Protein AF-A0A2V3HJI1-F1 (afdb_monomer_lite)

Structure (mmCIF, N/CA/C/O backbone):
data_AF-A0A2V3HJI1-F1
#
_entry.id   AF-A0A2V3HJI1-F1
#
loop_
_atom_site.group_PDB
_atom_site.id
_atom_site.type_symbol
_atom_site.label_atom_id
_atom_site.label_alt_id
_atom_site.label_comp_id
_atom_site.label_asym_id
_atom_site.label_entity_id
_atom_site.label_seq_id
_atom_site.pdbx_PDB_ins_code
_atom_site.Cartn_x
_atom_site.Cartn_y
_atom_site.Cartn_z
_atom_site.occupancy
_atom_site.B_iso_or_equiv
_atom_site.auth_seq_id
_atom_site.auth_comp_id
_atom_site.auth_asym_id
_atom_site.auth_atom_id
_atom_site.pdbx_PDB_model_num
ATOM 1 N N . MET A 1 1 ? 1.825 -8.923 -2.413 1.00 74.31 1 MET A N 1
ATOM 2 C CA . MET A 1 1 ? 1.778 -9.182 -0.962 1.00 74.31 1 MET A CA 1
ATOM 3 C C . MET A 1 1 ? 0.368 -9.482 -0.472 1.00 74.31 1 MET A C 1
ATOM 5 O O . MET A 1 1 ? 0.219 -10.373 0.346 1.00 74.31 1 MET A O 1
ATOM 9 N N . ASP A 1 2 ? -0.678 -8.880 -1.041 1.00 75.00 2 ASP A N 1
ATOM 10 C CA . ASP A 1 2 ? -2.076 -9.144 -0.652 1.00 75.00 2 ASP A CA 1
ATOM 11 C C . ASP A 1 2 ? -2.490 -10.619 -0.588 1.00 75.00 2 ASP A C 1
ATOM 13 O O . ASP A 1 2 ? -3.212 -11.004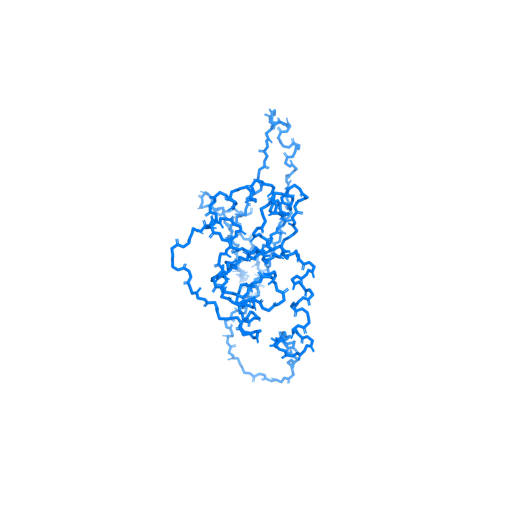 0.326 1.00 75.00 2 ASP A O 1
ATOM 17 N N . GLY A 1 3 ? -2.056 -11.439 -1.556 1.00 75.12 3 GLY A N 1
ATOM 18 C CA . GLY A 1 3 ? -2.317 -12.884 -1.559 1.00 75.12 3 GLY A CA 1
ATOM 19 C C . GLY A 1 3 ? -1.722 -13.554 -0.323 1.00 75.12 3 GLY A C 1
ATOM 20 O O . GLY A 1 3 ? -2.448 -14.155 0.452 1.00 75.12 3 GLY A O 1
ATOM 21 N N . THR A 1 4 ? -0.439 -13.308 -0.058 1.00 75.81 4 THR A N 1
ATOM 22 C CA . THR A 1 4 ? 0.274 -13.793 1.131 1.00 75.81 4 THR A CA 1
ATOM 23 C C . THR A 1 4 ? -0.391 -13.351 2.433 1.00 75.81 4 THR A C 1
ATOM 25 O O . THR A 1 4 ? -0.565 -14.161 3.338 1.00 75.81 4 THR A O 1
ATOM 28 N N . VAL A 1 5 ? -0.803 -12.083 2.535 1.00 78.88 5 VAL A N 1
ATOM 29 C CA . VAL A 1 5 ? -1.504 -11.574 3.724 1.00 78.88 5 VAL A CA 1
ATOM 30 C C . VAL A 1 5 ? -2.850 -12.284 3.895 1.00 78.88 5 VAL A C 1
ATOM 32 O O . VAL A 1 5 ? -3.179 -12.710 4.998 1.00 78.88 5 VAL A O 1
ATOM 35 N N . ARG A 1 6 ? -3.614 -12.482 2.814 1.00 80.25 6 ARG A N 1
ATOM 36 C CA . ARG A 1 6 ? -4.873 -13.245 2.847 1.00 80.25 6 ARG A CA 1
ATOM 37 C C . ARG A 1 6 ? -4.665 -14.706 3.243 1.00 80.25 6 ARG A C 1
ATOM 39 O O . ARG A 1 6 ? -5.438 -15.212 4.053 1.00 80.25 6 ARG A O 1
ATOM 46 N N . ASP A 1 7 ? -3.628 -15.350 2.724 1.00 77.75 7 ASP A N 1
ATOM 47 C CA . ASP A 1 7 ? -3.296 -16.741 3.033 1.00 77.75 7 ASP A CA 1
ATOM 48 C C . ASP A 1 7 ? -2.899 -16.895 4.507 1.00 77.75 7 ASP A C 1
ATOM 50 O O . ASP A 1 7 ? -3.383 -17.795 5.191 1.00 77.75 7 ASP A O 1
ATOM 54 N N . LEU A 1 8 ? -2.110 -15.962 5.048 1.00 78.19 8 LEU A N 1
ATOM 55 C CA . LEU A 1 8 ? -1.755 -15.938 6.469 1.00 78.19 8 LEU A CA 1
ATOM 56 C C . LEU A 1 8 ? -2.968 -15.713 7.379 1.00 78.19 8 LEU A C 1
ATOM 58 O O . LEU A 1 8 ? -3.098 -16.370 8.416 1.00 78.19 8 LEU A O 1
ATOM 62 N N . LEU A 1 9 ? -3.883 -14.818 6.993 1.00 79.38 9 LEU A N 1
ATOM 63 C CA . LEU A 1 9 ? -5.149 -14.643 7.708 1.00 79.38 9 LEU A CA 1
ATOM 64 C C . LEU A 1 9 ? -5.939 -15.965 7.695 1.00 79.38 9 LEU A C 1
ATOM 66 O O . LEU A 1 9 ? -6.377 -16.436 8.749 1.00 79.38 9 LEU A O 1
ATOM 70 N N . TYR A 1 10 ? -6.047 -16.614 6.533 1.00 77.88 10 TYR A N 1
ATOM 71 C CA . TYR A 1 10 ? -6.734 -17.897 6.388 1.00 77.88 10 TYR A CA 1
ATOM 72 C C . TYR A 1 10 ? -6.134 -19.000 7.273 1.00 77.88 10 TYR A C 1
ATOM 74 O O . TYR A 1 10 ? -6.883 -19.706 7.954 1.00 77.88 10 TYR A O 1
ATOM 82 N N . LEU A 1 11 ? -4.803 -19.111 7.334 1.00 72.50 11 LEU A N 1
ATOM 83 C CA . LEU A 1 11 ? -4.092 -20.089 8.167 1.00 72.50 11 LEU A CA 1
ATOM 84 C C . LEU A 1 11 ? -4.383 -19.917 9.663 1.00 72.50 11 LEU A C 1
ATOM 86 O O . LEU A 1 11 ? -4.515 -20.901 10.389 1.00 72.50 11 LEU A O 1
ATOM 90 N N . ARG A 1 12 ? -4.593 -18.680 10.126 1.00 70.44 12 ARG A N 1
ATOM 91 C CA . ARG A 1 12 ? -5.035 -18.388 11.502 1.00 70.44 12 ARG A CA 1
ATOM 92 C C . ARG A 1 12 ? -6.528 -18.633 11.755 1.00 70.44 12 ARG A C 1
ATOM 94 O O . ARG A 1 12 ? -7.022 -18.360 12.850 1.00 70.44 12 ARG A O 1
ATOM 101 N N . GLY A 1 13 ? -7.255 -19.155 10.769 1.00 64.62 13 GLY A N 1
ATOM 102 C CA . GLY A 1 13 ? -8.684 -19.442 10.859 1.00 64.62 13 GLY A CA 1
ATOM 103 C C . GLY A 1 13 ? -9.583 -18.235 10.583 1.00 64.62 13 GLY A C 1
ATOM 104 O O . GLY A 1 13 ? -10.788 -18.318 10.833 1.00 64.62 13 GLY A O 1
ATOM 105 N N . LEU A 1 14 ? -9.038 -17.130 10.059 1.00 73.12 14 LEU A N 1
ATOM 106 C CA . LEU A 1 14 ? -9.835 -15.985 9.622 1.00 73.12 14 LEU A CA 1
ATOM 107 C C . LEU A 1 14 ? -10.433 -16.265 8.249 1.00 73.12 14 LEU A C 1
ATOM 109 O O . LEU A 1 14 ? -9.747 -16.270 7.229 1.00 73.12 14 LEU A O 1
ATOM 113 N N . ARG A 1 15 ? -11.749 -16.467 8.215 1.00 74.50 15 ARG A N 1
ATOM 114 C CA . ARG A 1 15 ? -12.499 -16.522 6.960 1.00 74.50 15 ARG A CA 1
ATOM 115 C C . ARG A 1 15 ? -12.961 -15.121 6.605 1.00 74.50 15 ARG A C 1
ATOM 117 O O . ARG A 1 15 ? -13.889 -14.603 7.219 1.00 74.50 15 ARG A O 1
ATOM 124 N N . LEU A 1 16 ? -12.297 -14.528 5.619 1.00 79.19 16 LEU A N 1
ATOM 125 C CA . LEU A 1 16 ? -12.706 -13.250 5.056 1.00 79.19 16 LEU A CA 1
ATOM 126 C C . LEU A 1 16 ? -13.972 -13.460 4.231 1.00 79.19 16 LEU A C 1
ATOM 128 O O . LEU A 1 16 ? -13.979 -14.216 3.259 1.00 79.19 16 LEU A O 1
ATOM 132 N N . SER A 1 17 ? -15.043 -12.785 4.625 1.00 76.00 17 SER A N 1
ATOM 133 C CA . SER A 1 17 ? -16.204 -12.613 3.763 1.00 76.00 17 SER A CA 1
ATOM 134 C C . SER A 1 17 ? -15.896 -11.509 2.744 1.00 76.00 17 SER A C 1
ATOM 136 O O . SER A 1 17 ? -15.335 -10.472 3.126 1.00 76.00 17 SER A O 1
ATOM 138 N N . PRO A 1 18 ? -16.194 -11.723 1.448 1.00 67.25 18 PRO A N 1
ATOM 139 C CA . PRO A 1 18 ? -16.051 -10.675 0.454 1.00 67.25 18 PRO A CA 1
ATOM 140 C C . PRO A 1 18 ? -16.999 -9.533 0.818 1.00 67.25 18 PRO A C 1
ATOM 142 O O . PRO A 1 18 ? -18.189 -9.740 1.048 1.00 67.25 18 PRO A O 1
ATOM 145 N N . SER A 1 19 ? -16.460 -8.326 0.897 1.00 61.69 19 SER A N 1
ATOM 146 C CA . SER A 1 19 ? -17.236 -7.119 1.125 1.00 61.69 19 SER A CA 1
ATOM 147 C C . SER A 1 19 ? -17.679 -6.548 -0.219 1.00 61.69 19 SER A C 1
ATOM 149 O O . SER A 1 19 ? -17.025 -5.686 -0.805 1.00 61.69 19 SER A O 1
ATOM 151 N N . GLU A 1 20 ? -18.787 -7.063 -0.748 1.00 56.75 20 GLU A N 1
ATOM 152 C CA . GLU A 1 20 ? -19.423 -6.457 -1.917 1.00 56.75 20 GLU A CA 1
ATOM 153 C C . GLU A 1 20 ? -19.833 -5.010 -1.589 1.00 56.75 20 GLU A C 1
ATOM 155 O O . GLU A 1 20 ? -20.578 -4.764 -0.642 1.00 56.75 20 GLU A O 1
ATOM 160 N N . GLY A 1 21 ? -19.331 -4.046 -2.369 1.00 59.91 21 GLY A N 1
ATOM 161 C CA . GLY A 1 21 ? -19.762 -2.645 -2.306 1.00 59.91 21 GLY A CA 1
ATOM 162 C C . GLY A 1 21 ? -18.982 -1.713 -1.371 1.00 59.91 21 GLY A C 1
ATOM 163 O O . GLY A 1 21 ? -19.459 -0.607 -1.129 1.00 59.91 21 GLY A O 1
ATOM 164 N N . LEU A 1 22 ? -17.808 -2.102 -0.856 1.00 65.94 22 LEU A N 1
ATOM 165 C CA . LEU A 1 22 ? -16.943 -1.147 -0.147 1.00 65.94 22 LEU A CA 1
ATOM 166 C C . LEU A 1 22 ? -16.224 -0.192 -1.115 1.00 65.94 22 LEU A C 1
ATOM 168 O O . LEU A 1 22 ? -15.876 -0.600 -2.227 1.00 65.94 22 LEU A O 1
ATOM 172 N N . PRO A 1 23 ? -15.984 1.063 -0.697 1.00 67.31 23 PRO A N 1
ATOM 173 C CA . PRO A 1 23 ? -15.294 2.042 -1.521 1.00 67.31 23 PRO A CA 1
ATOM 174 C C . PRO A 1 23 ? -13.842 1.630 -1.764 1.00 67.31 23 PRO A C 1
ATOM 176 O O . PRO A 1 23 ? -13.145 1.146 -0.869 1.00 67.31 23 PRO A O 1
ATOM 179 N N . GLU A 1 24 ? -13.383 1.837 -2.996 1.00 77.06 24 GLU A N 1
ATOM 180 C CA . GLU A 1 24 ? -11.970 1.735 -3.335 1.00 77.06 24 GLU A CA 1
ATOM 181 C C . GLU A 1 24 ? -11.268 3.004 -2.844 1.00 77.06 24 GLU A C 1
ATOM 183 O O . GLU A 1 24 ? -11.414 4.080 -3.423 1.00 77.06 24 GLU A O 1
ATOM 188 N N . ILE A 1 25 ? -10.536 2.881 -1.737 1.00 83.44 25 ILE A N 1
ATOM 189 C CA . ILE A 1 25 ? -9.795 3.989 -1.137 1.00 83.44 25 ILE A CA 1
ATOM 190 C C . ILE A 1 25 ? -8.348 3.887 -1.613 1.00 83.44 25 ILE A C 1
ATOM 192 O O . ILE A 1 25 ? -7.657 2.898 -1.368 1.00 83.44 25 ILE A O 1
ATOM 196 N N . ILE A 1 26 ? -7.864 4.914 -2.308 1.00 83.38 26 ILE A N 1
ATOM 197 C CA . ILE A 1 26 ? -6.479 4.941 -2.796 1.00 83.38 26 ILE A CA 1
ATOM 198 C C . ILE A 1 26 ? -5.519 4.811 -1.597 1.00 83.38 26 ILE A C 1
ATOM 200 O O . ILE A 1 26 ? -5.666 5.510 -0.592 1.00 83.38 26 ILE A O 1
ATOM 204 N N . GLY A 1 27 ? -4.545 3.907 -1.710 1.00 84.56 27 GLY A N 1
ATOM 205 C CA . GLY A 1 27 ? -3.579 3.588 -0.651 1.00 84.56 27 GLY A CA 1
ATOM 206 C C . GLY A 1 27 ? -4.068 2.563 0.384 1.00 84.56 27 GLY A C 1
ATOM 207 O O . GLY A 1 27 ? -3.240 1.951 1.052 1.00 84.56 27 GLY A O 1
ATOM 208 N N . PHE A 1 28 ? -5.379 2.302 0.476 1.00 90.38 28 PHE A N 1
ATOM 209 C CA . PHE A 1 28 ? -5.974 1.373 1.442 1.00 90.38 28 PHE A CA 1
ATOM 210 C C . PHE A 1 28 ? -6.878 0.360 0.742 1.00 90.38 28 PHE A C 1
ATOM 212 O O . PHE A 1 28 ? -8.038 0.625 0.424 1.00 90.38 28 PHE A O 1
ATOM 219 N N . ARG A 1 29 ? -6.376 -0.857 0.547 1.00 89.50 29 ARG A N 1
ATOM 220 C CA . ARG A 1 29 ? -7.149 -1.920 -0.094 1.00 89.50 29 ARG A CA 1
ATOM 221 C C . ARG A 1 29 ? -7.914 -2.733 0.940 1.00 89.50 29 ARG A C 1
ATOM 223 O O . ARG A 1 29 ? -7.308 -3.347 1.814 1.00 89.50 29 ARG A O 1
ATOM 230 N N . CYS A 1 30 ? -9.237 -2.811 0.819 1.00 88.56 30 CYS A N 1
ATOM 231 C CA . CYS A 1 30 ? -10.016 -3.707 1.670 1.00 88.56 30 CYS A CA 1
ATOM 232 C C . CYS A 1 30 ? -9.802 -5.168 1.248 1.00 88.56 30 CYS A C 1
ATOM 234 O O . CYS A 1 30 ? -10.056 -5.545 0.103 1.00 88.56 30 CYS A O 1
ATOM 236 N N . LEU A 1 31 ? -9.346 -6.009 2.177 1.00 86.19 31 LEU A N 1
ATOM 237 C CA . LEU A 1 31 ? -9.188 -7.444 1.953 1.00 86.19 31 LEU A CA 1
ATOM 238 C C . LEU A 1 31 ? -10.491 -8.217 2.188 1.00 86.19 31 LEU A C 1
ATOM 240 O O . LEU A 1 31 ? -10.655 -9.281 1.586 1.00 86.19 31 LEU A O 1
ATOM 244 N N . GLY A 1 32 ? -11.389 -7.691 3.026 1.00 85.81 32 GLY A N 1
ATOM 245 C CA . GLY A 1 32 ? -12.684 -8.279 3.377 1.00 85.81 32 GLY A CA 1
ATOM 246 C C . GLY A 1 32 ? -13.064 -8.021 4.837 1.00 85.81 32 GLY A C 1
ATOM 247 O O . GLY A 1 32 ? -12.427 -7.221 5.525 1.00 85.81 32 GLY A O 1
ATOM 248 N N . MET A 1 33 ? -14.094 -8.720 5.320 1.00 84.69 33 MET A N 1
ATOM 249 C CA . MET A 1 33 ? -14.563 -8.631 6.711 1.00 84.69 33 MET A CA 1
ATOM 250 C C . MET A 1 33 ? -14.426 -9.966 7.446 1.00 84.69 33 MET A C 1
ATOM 252 O O . MET A 1 33 ? -14.675 -11.024 6.861 1.00 84.69 33 MET A O 1
ATOM 256 N N . ALA A 1 34 ? -14.094 -9.919 8.737 1.00 82.06 34 ALA A N 1
ATOM 257 C CA . ALA A 1 34 ? -14.011 -11.091 9.608 1.00 82.06 34 ALA A CA 1
ATOM 258 C C . ALA A 1 34 ? -14.808 -10.899 10.909 1.00 82.06 34 ALA A C 1
ATOM 260 O O . ALA A 1 34 ? -14.733 -9.849 11.540 1.00 82.06 34 ALA A O 1
ATOM 261 N N . GLU A 1 35 ? -15.544 -11.930 11.337 1.00 70.12 35 GLU A N 1
ATOM 262 C CA . GLU A 1 35 ? -16.348 -11.919 12.578 1.00 70.12 35 GLU A CA 1
ATOM 263 C C . GLU A 1 35 ? -15.531 -12.201 13.849 1.00 70.12 35 GLU A C 1
ATOM 265 O O . GLU A 1 35 ? -15.961 -11.890 14.961 1.00 70.12 35 GLU A O 1
ATOM 270 N N . LYS A 1 36 ? -14.366 -12.844 13.707 1.00 64.25 36 LYS A N 1
ATOM 271 C CA . LYS A 1 36 ? -13.547 -13.287 14.837 1.00 64.25 36 LYS A CA 1
ATOM 272 C C . LYS A 1 36 ? -12.072 -13.112 14.525 1.00 64.25 36 LYS A C 1
ATOM 274 O O . LYS A 1 36 ? -11.517 -13.928 13.797 1.00 64.25 36 LYS A O 1
ATOM 279 N N . ILE A 1 37 ? -11.441 -12.108 15.127 1.00 63.91 37 ILE A N 1
ATOM 280 C CA . ILE A 1 37 ? -9.988 -11.950 15.074 1.00 63.91 37 ILE A CA 1
ATOM 281 C C . ILE A 1 37 ? -9.362 -12.467 16.370 1.00 63.91 37 ILE A C 1
ATOM 283 O O . ILE A 1 37 ? -9.653 -11.932 17.439 1.00 63.91 37 ILE A O 1
ATOM 287 N N . PRO A 1 38 ? -8.534 -13.529 16.311 1.00 53.56 38 PRO A N 1
ATOM 288 C CA . PRO A 1 38 ? -7.742 -13.947 17.458 1.00 53.56 38 PRO A CA 1
ATOM 289 C C . PRO A 1 38 ? -6.782 -12.817 17.859 1.00 53.56 38 PRO A C 1
ATOM 291 O O . PRO A 1 38 ? -6.083 -12.285 17.002 1.00 53.56 38 PRO A O 1
ATOM 294 N N . ASP A 1 39 ? -6.737 -12.495 19.151 1.00 55.00 39 ASP A N 1
ATOM 295 C CA . ASP A 1 39 ? -5.801 -11.550 19.791 1.00 55.00 39 ASP A CA 1
ATOM 296 C C . ASP A 1 39 ? -6.051 -10.044 19.571 1.00 55.00 39 ASP A C 1
ATOM 298 O O . ASP A 1 39 ? -5.283 -9.230 20.083 1.00 55.00 39 ASP A O 1
ATOM 302 N N . ILE A 1 40 ? -7.138 -9.657 18.893 1.00 55.06 40 ILE A N 1
ATOM 303 C CA . ILE A 1 40 ? -7.477 -8.251 18.614 1.00 55.06 40 ILE A CA 1
ATOM 304 C C . ILE A 1 40 ? -8.778 -7.843 19.312 1.00 55.06 40 ILE A C 1
ATOM 306 O O . ILE A 1 40 ? -9.776 -8.561 19.278 1.00 55.06 40 ILE A O 1
ATOM 310 N N . LEU A 1 41 ? -8.691 -6.697 19.996 1.00 49.41 41 LEU A N 1
ATOM 311 C CA . LEU A 1 41 ? -9.687 -5.965 20.788 1.00 49.41 41 LEU A CA 1
ATOM 312 C C . LEU A 1 41 ? -11.077 -6.615 20.934 1.00 49.41 41 LEU A C 1
ATOM 314 O O . LEU A 1 41 ? -11.947 -6.488 20.074 1.00 49.41 41 LEU A O 1
ATOM 318 N N . GLY A 1 42 ? -11.266 -7.216 22.114 1.00 51.38 42 GLY A N 1
ATOM 319 C CA . GLY A 1 42 ? -12.431 -7.039 22.990 1.00 51.38 42 GLY A CA 1
ATOM 320 C C . GLY A 1 42 ? -13.822 -7.176 22.364 1.00 51.38 42 GLY A C 1
ATOM 321 O O . GLY A 1 42 ? -14.273 -6.331 21.602 1.00 51.38 42 GLY A O 1
ATOM 322 N N . GLU A 1 43 ? -14.555 -8.187 22.825 1.00 48.88 43 GLU A N 1
ATOM 323 C CA . GLU A 1 43 ? -15.935 -8.540 22.463 1.00 48.88 43 GLU A CA 1
ATOM 324 C C . GLU A 1 43 ? -16.078 -9.351 21.172 1.00 48.88 43 GLU A C 1
ATOM 326 O O . GLU A 1 43 ? -16.044 -8.858 20.047 1.00 48.88 43 GLU A O 1
ATOM 331 N N . THR A 1 44 ? -16.296 -10.642 21.397 1.00 48.69 44 THR A N 1
ATOM 332 C CA . THR A 1 44 ? -16.765 -11.647 20.453 1.00 48.69 44 THR A CA 1
ATOM 333 C C . THR A 1 44 ? -18.025 -11.158 19.722 1.00 48.69 44 THR A C 1
ATOM 335 O O . THR A 1 44 ? -19.062 -10.986 20.359 1.00 48.69 44 THR A O 1
ATOM 338 N N . GLY A 1 45 ? -17.958 -10.989 18.394 1.00 55.25 45 GLY A N 1
ATOM 339 C CA . GLY A 1 45 ? -19.145 -10.887 17.528 1.00 55.25 45 GLY A CA 1
ATOM 340 C C . GLY A 1 45 ? -19.280 -9.644 16.641 1.00 55.25 45 GLY A C 1
ATOM 341 O O . GLY A 1 45 ? -20.236 -9.585 15.872 1.00 55.25 45 GLY A O 1
ATOM 342 N N . ALA A 1 46 ? -18.372 -8.664 16.701 1.00 64.62 46 ALA A N 1
ATOM 343 C CA . ALA A 1 46 ? -18.406 -7.525 15.778 1.00 64.62 46 ALA A CA 1
ATOM 344 C C . ALA A 1 46 ? -17.570 -7.796 14.518 1.00 64.62 46 ALA A C 1
ATOM 346 O O . ALA A 1 46 ? -16.412 -8.201 14.615 1.00 64.62 46 ALA A O 1
ATOM 347 N N . LEU A 1 47 ? -18.149 -7.529 13.343 1.00 77.56 47 LEU A N 1
ATOM 348 C CA . LEU A 1 47 ? -17.440 -7.578 12.063 1.00 77.56 47 LEU A CA 1
ATOM 349 C C . LEU A 1 47 ? -16.306 -6.548 12.050 1.00 77.56 47 LEU A C 1
ATOM 351 O O . LEU A 1 47 ? -16.520 -5.367 12.332 1.00 77.56 47 LEU A O 1
ATOM 355 N N . VAL A 1 48 ? -15.107 -7.006 11.700 1.00 85.88 48 VAL A N 1
ATOM 356 C CA . VAL A 1 48 ? -13.924 -6.164 11.535 1.00 85.88 48 VAL A CA 1
ATOM 357 C C . VAL A 1 48 ? -13.544 -6.122 10.064 1.00 85.88 48 VAL A C 1
ATOM 359 O O . VAL A 1 48 ? -13.352 -7.163 9.433 1.00 85.88 48 VAL A O 1
ATOM 362 N N . HIS A 1 49 ? -13.428 -4.915 9.522 1.00 87.62 49 HIS A N 1
ATOM 363 C CA . HIS A 1 49 ? -12.932 -4.681 8.173 1.00 87.62 49 HIS A CA 1
ATOM 364 C C . HIS A 1 49 ? -11.411 -4.750 8.174 1.00 87.62 49 HIS A C 1
ATOM 366 O O . HIS A 1 49 ? -10.759 -4.058 8.955 1.00 87.62 49 HIS A O 1
ATOM 372 N N . ILE A 1 50 ? -10.847 -5.555 7.284 1.00 89.50 50 ILE A N 1
ATOM 373 C CA . ILE A 1 50 ? -9.403 -5.736 7.185 1.00 89.50 50 ILE A CA 1
ATOM 374 C C . ILE A 1 50 ? -8.904 -4.975 5.966 1.00 89.50 50 ILE A C 1
ATOM 376 O O . ILE A 1 50 ? -9.390 -5.172 4.850 1.00 89.50 50 ILE A O 1
ATOM 380 N N . TRP A 1 51 ? -7.923 -4.114 6.193 1.00 91.56 51 TRP A N 1
ATOM 381 C CA . TRP A 1 51 ? -7.320 -3.246 5.196 1.00 91.56 51 TRP A CA 1
ATOM 382 C C . TRP A 1 51 ? -5.847 -3.580 5.043 1.00 91.56 51 TRP A C 1
ATOM 384 O O . TRP A 1 51 ? -5.163 -3.868 6.022 1.00 91.56 51 TRP A O 1
ATOM 394 N N . HIS A 1 52 ? -5.367 -3.515 3.810 1.00 91.62 52 HIS A N 1
ATOM 395 C CA . HIS A 1 52 ? -3.966 -3.658 3.470 1.00 91.62 52 HIS A CA 1
ATOM 396 C C . HIS A 1 52 ? -3.444 -2.362 2.858 1.00 91.62 52 HIS A C 1
ATOM 398 O O . HIS A 1 52 ? -4.023 -1.848 1.897 1.00 91.62 52 HIS A O 1
ATOM 404 N N . VAL A 1 53 ? -2.346 -1.862 3.413 1.00 93.50 53 VAL A N 1
ATOM 405 C CA . VAL A 1 53 ? -1.585 -0.734 2.880 1.00 93.50 53 VAL A CA 1
ATOM 406 C C . VAL A 1 53 ? -0.299 -1.294 2.291 1.00 93.50 53 VAL A C 1
ATOM 408 O O . VAL A 1 53 ? 0.566 -1.791 3.012 1.00 93.50 53 VAL A O 1
ATOM 411 N N . SER A 1 54 ? -0.208 -1.255 0.964 1.00 86.75 54 SER A N 1
ATOM 412 C CA . SER A 1 54 ? 0.912 -1.824 0.213 1.00 86.75 54 SER A CA 1
ATOM 413 C C . SER A 1 54 ? 2.186 -1.001 0.360 1.00 86.75 54 SER A C 1
ATOM 415 O O . SER A 1 54 ? 2.134 0.190 0.652 1.00 86.75 54 SER A O 1
ATOM 417 N N . SER A 1 55 ? 3.331 -1.636 0.112 1.00 85.75 55 SER A N 1
ATOM 418 C CA . SER A 1 55 ? 4.634 -0.968 0.136 1.00 85.75 55 SER A CA 1
ATOM 419 C C . SER A 1 55 ? 4.737 0.129 -0.937 1.00 85.75 55 SER A C 1
ATOM 421 O O . SER A 1 55 ? 4.537 -0.134 -2.123 1.00 85.75 55 SER A O 1
ATOM 423 N N . GLU A 1 56 ? 5.099 1.345 -0.519 1.00 85.56 56 GLU A N 1
ATOM 424 C CA . GLU A 1 56 ? 5.462 2.477 -1.382 1.00 85.56 56 GLU A CA 1
ATOM 425 C C . GLU A 1 56 ? 6.654 3.241 -0.779 1.00 85.56 56 GLU A C 1
ATOM 427 O O . GLU A 1 56 ? 7.060 2.976 0.351 1.00 85.56 56 GLU A O 1
ATOM 432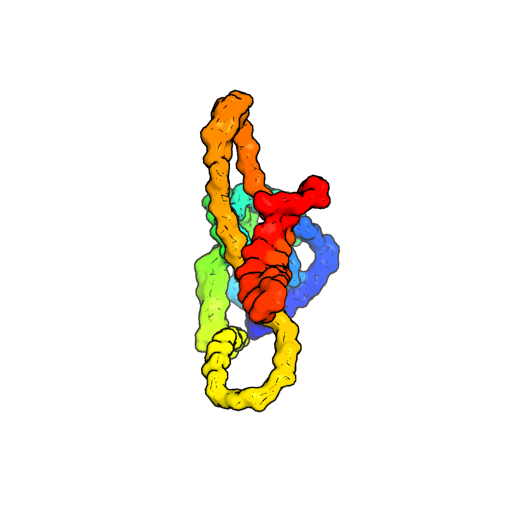 N N . MET A 1 57 ? 7.237 4.183 -1.533 1.00 79.88 57 MET A N 1
ATOM 433 C CA . MET A 1 57 ? 8.432 4.924 -1.096 1.00 79.88 57 MET A CA 1
ATOM 434 C C . MET A 1 57 ? 8.184 5.896 0.064 1.00 79.88 57 MET A C 1
ATOM 436 O O . MET A 1 57 ? 9.110 6.163 0.825 1.00 79.88 57 MET A O 1
ATOM 440 N N . LEU A 1 58 ? 6.978 6.457 0.182 1.00 89.06 58 LEU A N 1
ATOM 441 C CA . LEU A 1 58 ? 6.659 7.476 1.182 1.00 89.06 58 LEU A CA 1
ATOM 442 C C . LEU A 1 58 ? 5.841 6.884 2.336 1.00 89.06 58 LEU A C 1
ATOM 444 O O . LEU A 1 58 ? 5.034 5.978 2.102 1.00 89.06 58 LEU A O 1
ATOM 448 N N . PRO A 1 59 ? 5.994 7.397 3.570 1.00 92.00 59 PRO A N 1
ATOM 449 C CA . PRO A 1 59 ? 5.097 7.043 4.663 1.00 92.00 59 PRO A CA 1
ATOM 450 C C . PRO A 1 59 ? 3.659 7.466 4.340 1.00 92.00 59 PRO A C 1
ATOM 452 O O . PRO A 1 59 ? 3.420 8.288 3.454 1.00 92.00 59 PRO A O 1
ATOM 455 N N . VAL A 1 60 ? 2.687 6.864 5.019 1.00 93.62 60 VAL A N 1
ATOM 456 C CA . VAL A 1 60 ? 1.280 7.259 4.932 1.00 93.62 60 VAL A CA 1
ATOM 457 C C . VAL A 1 60 ? 1.104 8.600 5.626 1.00 93.62 60 VAL A C 1
ATOM 459 O O . VAL A 1 60 ? 1.378 8.732 6.822 1.00 93.62 60 VAL A O 1
ATOM 462 N N . SER A 1 61 ? 0.646 9.580 4.854 1.00 93.88 61 SER A N 1
ATOM 463 C CA . SER A 1 61 ? 0.447 10.953 5.312 1.00 93.88 61 SER A CA 1
ATOM 464 C C . SER A 1 61 ? -0.859 11.146 6.081 1.00 93.88 61 SER A C 1
ATOM 466 O O . SER A 1 61 ? -1.808 10.363 5.950 1.00 93.88 61 SER A O 1
ATOM 468 N N . ALA A 1 62 ? -0.951 12.247 6.834 1.00 93.44 62 ALA A N 1
ATOM 469 C CA . ALA A 1 62 ? -2.202 12.644 7.485 1.00 93.44 62 ALA A CA 1
ATOM 470 C C . ALA A 1 62 ? -3.365 12.781 6.485 1.00 93.44 62 ALA A C 1
ATOM 472 O O . ALA A 1 62 ? -4.465 12.314 6.759 1.00 93.44 62 ALA A O 1
ATOM 473 N N . ALA A 1 63 ? -3.117 13.337 5.294 1.00 91.88 63 ALA A N 1
ATOM 474 C CA . ALA A 1 63 ? -4.144 13.513 4.264 1.00 91.88 63 ALA A CA 1
ATOM 475 C C . ALA A 1 63 ? -4.689 12.175 3.727 1.00 91.88 63 ALA A C 1
ATOM 477 O O . ALA A 1 63 ? -5.888 12.041 3.471 1.00 91.88 63 ALA A O 1
ATOM 478 N N . GLU A 1 64 ? -3.827 11.164 3.570 1.00 92.62 64 GLU A N 1
ATOM 479 C CA . GLU A 1 64 ? -4.256 9.811 3.199 1.00 92.62 64 GLU A CA 1
ATOM 480 C C . GLU A 1 64 ? -5.118 9.174 4.297 1.00 92.62 64 GLU A C 1
ATOM 482 O O . GLU A 1 64 ? -6.153 8.577 3.989 1.00 92.62 64 GLU A O 1
ATOM 487 N N . ALA A 1 65 ? -4.724 9.334 5.565 1.00 92.50 65 ALA A N 1
ATOM 488 C CA . ALA A 1 65 ? -5.476 8.835 6.714 1.00 92.50 65 ALA A CA 1
ATOM 489 C C . ALA A 1 65 ? -6.831 9.545 6.886 1.00 92.50 65 ALA A C 1
ATOM 491 O O . ALA A 1 65 ? -7.836 8.884 7.137 1.00 92.50 65 ALA A O 1
ATOM 492 N N . GLU A 1 66 ? -6.891 10.867 6.697 1.00 91.75 66 GLU A N 1
ATOM 493 C CA . GLU A 1 66 ? -8.138 11.642 6.717 1.00 91.75 66 GLU A CA 1
ATOM 494 C C . GLU A 1 66 ? -9.101 11.183 5.627 1.00 91.75 66 GLU A C 1
ATOM 496 O O . GLU A 1 66 ? -10.273 10.930 5.906 1.00 91.75 66 GLU A O 1
ATOM 501 N N . ARG A 1 67 ? -8.611 11.020 4.392 1.00 90.69 67 ARG A N 1
ATOM 502 C CA . ARG A 1 67 ? -9.441 10.502 3.300 1.00 90.69 67 ARG A CA 1
ATOM 503 C C . ARG A 1 67 ? -9.985 9.119 3.641 1.00 90.69 67 ARG A C 1
ATOM 505 O O . ARG A 1 67 ? -11.169 8.865 3.448 1.00 90.69 67 ARG A O 1
ATOM 512 N N . TRP A 1 68 ? -9.139 8.245 4.183 1.00 92.44 68 TRP A N 1
ATOM 513 C CA . TRP A 1 68 ? -9.586 6.929 4.618 1.00 92.44 68 TRP A CA 1
ATOM 514 C C . TRP A 1 68 ? -10.654 7.017 5.718 1.00 92.44 68 TRP A C 1
ATOM 516 O O . TRP A 1 68 ? -11.664 6.337 5.609 1.00 92.44 68 TRP A O 1
ATOM 526 N N . LEU A 1 69 ? -10.501 7.887 6.721 1.00 90.19 69 LEU A N 1
ATOM 527 C CA . LEU A 1 69 ? -11.496 8.085 7.787 1.00 90.19 69 LEU A CA 1
ATOM 528 C C . LEU A 1 69 ? -12.858 8.568 7.266 1.00 90.19 69 LEU A C 1
ATOM 530 O O . LEU A 1 69 ? -13.886 8.241 7.856 1.00 90.19 69 LEU A O 1
ATOM 534 N N . VAL A 1 70 ? -12.869 9.360 6.191 1.00 88.62 70 VAL A N 1
ATOM 535 C CA . VAL A 1 70 ? -14.099 9.862 5.559 1.00 88.62 70 VAL A CA 1
ATOM 536 C C . VAL A 1 70 ? -14.805 8.769 4.761 1.00 88.62 70 VAL A C 1
ATOM 538 O O . VAL A 1 70 ? -16.029 8.652 4.835 1.00 88.62 70 VAL A O 1
ATOM 541 N N . ASP A 1 71 ? -14.040 7.984 4.004 1.00 86.75 71 ASP A N 1
ATOM 542 C CA . ASP A 1 71 ? -14.587 7.006 3.063 1.00 86.75 71 ASP A CA 1
ATOM 543 C C . ASP A 1 71 ? -14.798 5.617 3.691 1.00 86.75 71 ASP A C 1
ATOM 545 O O . ASP A 1 71 ? -15.569 4.810 3.168 1.00 86.75 71 ASP A O 1
ATOM 549 N N . ALA A 1 72 ? -14.132 5.300 4.803 1.00 85.75 72 ALA A N 1
ATOM 550 C CA . ALA A 1 72 ? -14.263 4.009 5.465 1.00 85.75 72 ALA A CA 1
ATOM 551 C C . ALA A 1 72 ? -15.695 3.775 5.973 1.00 85.75 72 ALA A C 1
ATOM 553 O O . ALA A 1 72 ? -16.365 4.657 6.515 1.00 85.75 72 ALA A O 1
ATOM 554 N N . SER A 1 73 ? -16.170 2.537 5.816 1.00 81.69 73 SER A N 1
ATOM 555 C CA . SER A 1 73 ? -17.442 2.096 6.388 1.00 81.69 73 SER A CA 1
ATOM 556 C C . SER A 1 73 ? -17.438 2.246 7.909 1.00 81.69 73 SER A C 1
ATOM 558 O O . SER A 1 73 ? -16.404 2.147 8.548 1.00 81.69 73 SER A O 1
ATOM 560 N N . SER A 1 74 ? -18.596 2.435 8.535 1.00 80.31 74 SER A N 1
ATOM 561 C CA . SER A 1 74 ? -18.652 2.438 10.000 1.00 80.31 74 SER A CA 1
ATOM 562 C C . SER A 1 74 ? -18.338 1.049 10.568 1.00 80.31 74 SER A C 1
ATOM 564 O O . SER A 1 74 ? -18.847 0.041 10.073 1.00 80.31 74 SER A O 1
ATOM 566 N N . GLY A 1 75 ? -17.566 0.988 11.652 1.00 81.25 75 GLY A N 1
ATOM 567 C CA . GLY A 1 75 ? -17.305 -0.243 12.390 1.00 81.25 75 GLY A CA 1
ATOM 568 C C . GLY A 1 75 ? -15.847 -0.384 12.797 1.00 81.25 75 GLY A C 1
ATOM 569 O O . GLY A 1 75 ? -15.073 0.567 12.781 1.00 81.25 75 GLY A O 1
ATOM 570 N N . ARG A 1 76 ? -15.466 -1.605 13.179 1.00 86.50 76 ARG A N 1
ATOM 571 C CA . ARG A 1 76 ? -14.079 -1.898 13.539 1.00 86.50 76 ARG A CA 1
ATOM 572 C C . ARG A 1 76 ? -13.242 -2.084 12.288 1.00 86.50 76 ARG A C 1
ATOM 574 O O . ARG A 1 76 ? -13.687 -2.703 11.315 1.00 86.50 76 ARG A O 1
ATOM 581 N N . HIS A 1 77 ? -12.013 -1.610 12.355 1.00 88.69 77 HIS A N 1
ATOM 582 C CA . HIS A 1 77 ? -11.051 -1.691 11.279 1.00 88.69 77 HIS A CA 1
ATOM 583 C C . HIS A 1 77 ? -9.728 -2.215 11.800 1.00 88.69 77 HIS A C 1
ATOM 585 O O . HIS A 1 77 ? -9.265 -1.837 12.873 1.00 88.69 77 HIS A O 1
ATOM 591 N N . TRP A 1 78 ? -9.109 -3.065 11.000 1.00 90.19 78 TRP A N 1
ATOM 592 C CA . TRP A 1 78 ? -7.760 -3.532 11.214 1.00 90.19 78 TRP A CA 1
ATOM 593 C C . TRP A 1 78 ? -6.933 -3.195 9.982 1.00 90.19 78 TRP A C 1
ATOM 595 O O . TRP A 1 78 ? -7.228 -3.666 8.884 1.00 90.19 78 TRP A O 1
ATOM 605 N N . ILE A 1 79 ? -5.931 -2.343 10.163 1.00 92.50 79 ILE A N 1
ATOM 606 C CA . ILE A 1 79 ? -5.062 -1.857 9.098 1.00 92.50 79 ILE A CA 1
ATOM 607 C C . ILE A 1 79 ? -3.722 -2.579 9.208 1.00 92.50 79 ILE A C 1
ATOM 609 O O . ILE A 1 79 ? -3.013 -2.440 10.202 1.00 92.50 79 ILE A O 1
ATOM 613 N N . LEU A 1 80 ? -3.387 -3.351 8.179 1.00 92.69 80 LEU A N 1
ATOM 614 C CA . LEU A 1 80 ? -2.119 -4.054 8.013 1.00 92.69 80 LEU A CA 1
ATOM 615 C C . LEU A 1 80 ? -1.259 -3.277 7.024 1.00 92.69 80 LEU A C 1
ATOM 617 O O . LEU A 1 80 ? -1.614 -3.202 5.847 1.00 92.69 80 LEU A O 1
ATOM 621 N N . SER A 1 81 ? -0.151 -2.703 7.485 1.00 93.38 81 SER A N 1
ATOM 622 C CA . SER A 1 81 ? 0.664 -1.830 6.647 1.00 93.38 81 SER A CA 1
ATOM 623 C C . SER A 1 81 ? 2.075 -2.329 6.417 1.00 93.38 81 SER A C 1
ATOM 625 O O . SER A 1 81 ? 2.793 -2.663 7.356 1.00 93.38 81 SER A O 1
ATOM 627 N N . GLU A 1 82 ? 2.481 -2.289 5.152 1.00 91.62 82 GLU A N 1
ATOM 628 C CA . GLU A 1 82 ? 3.870 -2.409 4.709 1.00 91.62 82 GLU A CA 1
ATOM 629 C C . GLU A 1 82 ? 4.592 -1.045 4.663 1.00 91.62 82 GLU A C 1
ATOM 631 O O . GLU A 1 82 ? 5.806 -1.005 4.466 1.00 91.62 82 GLU A O 1
ATOM 636 N N . ARG A 1 83 ? 3.867 0.072 4.841 1.00 92.50 83 ARG A N 1
ATOM 637 C CA . ARG A 1 83 ? 4.394 1.449 4.926 1.00 92.50 83 ARG A CA 1
ATOM 638 C C . ARG A 1 83 ? 4.413 1.956 6.365 1.00 92.50 83 ARG A C 1
ATOM 640 O O . ARG A 1 83 ? 3.499 1.667 7.142 1.00 92.50 83 ARG A O 1
ATOM 647 N N . GLU A 1 84 ? 5.413 2.767 6.692 1.00 93.50 84 GLU A N 1
ATOM 648 C CA . GLU A 1 84 ? 5.383 3.577 7.911 1.00 93.50 84 GLU A CA 1
ATOM 649 C C . GLU A 1 84 ? 4.280 4.636 7.834 1.00 93.50 84 GLU A C 1
ATOM 651 O O . GLU A 1 84 ? 3.852 5.015 6.745 1.00 93.50 84 GLU A O 1
ATOM 656 N N . PHE A 1 85 ? 3.828 5.123 8.986 1.00 94.31 85 PHE A N 1
ATOM 657 C CA . PHE A 1 85 ? 2.877 6.231 9.080 1.00 94.31 85 PHE A CA 1
ATOM 658 C C . PHE A 1 85 ? 3.572 7.449 9.678 1.00 94.31 85 PHE A C 1
ATOM 660 O O . PHE A 1 85 ? 4.408 7.317 10.571 1.00 94.31 85 PHE A O 1
ATOM 667 N N . GLU A 1 86 ? 3.198 8.640 9.217 1.00 95.25 86 GLU A N 1
ATOM 668 C CA . GLU A 1 86 ? 3.527 9.870 9.936 1.00 95.25 86 GLU A CA 1
ATOM 669 C C . GLU A 1 86 ? 2.854 9.872 11.318 1.00 95.25 86 GLU A C 1
ATOM 671 O O . GLU A 1 86 ? 1.737 9.374 11.464 1.00 95.25 86 GLU A O 1
ATOM 676 N N . GLU A 1 87 ? 3.490 10.471 12.331 1.00 93.19 87 GLU A N 1
ATOM 677 C CA . GLU A 1 87 ? 2.919 10.555 13.690 1.00 93.19 87 GLU A CA 1
ATOM 678 C C . GLU A 1 87 ? 1.515 11.184 13.682 1.00 93.19 87 GLU A C 1
ATOM 680 O O . GLU A 1 87 ? 0.594 10.669 14.311 1.00 93.19 87 GLU A O 1
ATOM 685 N N . SER A 1 88 ? 1.317 12.226 12.872 1.00 92.88 88 SER A N 1
ATOM 686 C CA . SER A 1 88 ? 0.020 12.879 12.660 1.00 92.88 88 SER A CA 1
ATOM 687 C C . SER A 1 88 ? -1.050 11.929 12.105 1.00 92.88 88 SER A C 1
ATOM 689 O O . SER A 1 88 ? -2.206 11.990 12.522 1.00 92.88 88 SER A O 1
ATOM 691 N N . ALA A 1 89 ? -0.685 11.033 11.186 1.00 92.81 89 ALA A N 1
ATOM 692 C CA . ALA A 1 89 ? -1.589 10.036 10.622 1.00 92.81 89 ALA A CA 1
ATOM 693 C C . ALA A 1 89 ? -1.950 8.955 11.653 1.00 92.81 89 ALA A C 1
ATOM 695 O O . ALA A 1 89 ? -3.106 8.535 11.736 1.00 92.81 89 ALA A O 1
ATOM 696 N N . ILE A 1 90 ? -0.976 8.534 12.467 1.00 92.19 90 ILE A N 1
ATOM 697 C CA . ILE A 1 90 ? -1.190 7.590 13.571 1.00 92.19 90 ILE A CA 1
ATOM 698 C C . ILE A 1 90 ? -2.176 8.181 14.580 1.00 92.19 90 ILE A C 1
ATOM 700 O O . ILE A 1 90 ? -3.155 7.523 14.936 1.00 92.19 90 ILE A O 1
ATOM 704 N N . ASP A 1 91 ? -1.955 9.427 14.998 1.00 91.81 91 ASP A N 1
ATOM 705 C CA . ASP A 1 91 ? -2.800 10.112 15.976 1.00 91.81 91 ASP A CA 1
ATOM 706 C C . ASP A 1 91 ? -4.253 10.218 15.500 1.00 91.81 91 ASP A C 1
ATOM 708 O O . ASP A 1 91 ? -5.180 9.960 16.275 1.00 91.81 91 ASP A O 1
ATOM 712 N N . LEU A 1 92 ? -4.469 10.530 14.219 1.00 91.12 92 LEU A N 1
ATOM 713 C CA . LEU A 1 92 ? -5.800 10.573 13.607 1.00 91.12 92 LE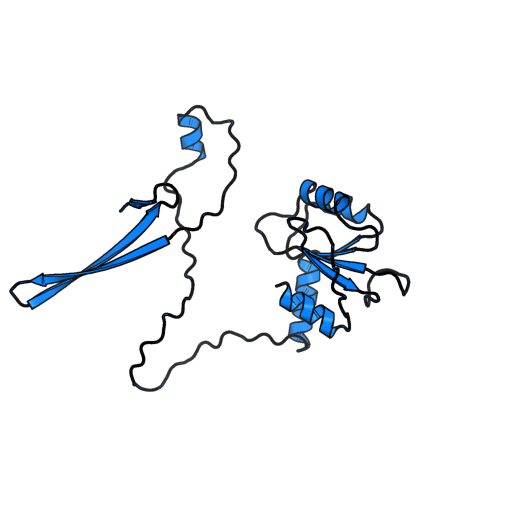U A CA 1
ATOM 714 C C . LEU A 1 92 ? -6.505 9.211 13.660 1.00 91.12 92 LEU A C 1
ATOM 716 O O . LEU A 1 92 ? -7.673 9.129 14.049 1.00 91.12 92 LEU A O 1
ATOM 720 N N . LEU A 1 93 ? -5.797 8.139 13.299 1.00 88.94 93 LEU A N 1
ATOM 721 C CA . LEU A 1 93 ? -6.367 6.795 13.241 1.00 88.94 93 LEU A CA 1
ATOM 722 C C . LEU A 1 93 ? -6.637 6.223 14.633 1.00 88.94 93 LEU A C 1
ATOM 724 O O . LEU A 1 93 ? -7.727 5.709 14.868 1.00 88.94 93 LEU A O 1
ATOM 728 N N . ILE A 1 94 ? -5.702 6.348 15.575 1.00 84.12 94 ILE A N 1
ATOM 729 C CA . ILE A 1 94 ? -5.867 5.830 16.945 1.00 84.12 94 ILE A CA 1
ATOM 730 C C . ILE A 1 94 ? -6.951 6.606 17.705 1.00 84.12 94 ILE A C 1
ATOM 732 O O . ILE A 1 94 ? -7.683 6.022 18.507 1.00 84.12 94 ILE A O 1
ATOM 736 N N . SER A 1 95 ? -7.102 7.907 17.433 1.00 81.44 95 SER A N 1
ATOM 737 C CA . SER A 1 95 ? -8.188 8.712 18.010 1.00 81.44 95 SER A CA 1
ATOM 738 C C . SER A 1 95 ? -9.572 8.192 17.609 1.00 81.44 95 SER A C 1
ATOM 740 O O . SER A 1 95 ? -10.541 8.360 18.355 1.00 81.44 95 SER A O 1
ATOM 742 N N . SER A 1 96 ? -9.681 7.511 16.465 1.00 74.88 96 SER A N 1
ATOM 743 C CA . SER A 1 96 ? -10.869 6.736 16.136 1.00 74.88 96 SER A CA 1
ATOM 744 C C . SER A 1 96 ? -10.819 5.400 16.894 1.00 74.88 96 SER A C 1
ATOM 746 O O . SER A 1 96 ? -10.091 4.476 16.549 1.00 74.88 96 SER A O 1
ATOM 748 N N . ALA A 1 97 ? -11.605 5.286 17.969 1.00 62.53 97 ALA A N 1
ATOM 749 C CA . ALA A 1 97 ? -11.583 4.160 18.919 1.00 62.53 97 ALA A CA 1
ATOM 750 C C . ALA A 1 97 ? -11.915 2.765 18.329 1.00 62.53 97 ALA A C 1
ATOM 752 O O . ALA A 1 97 ? -12.119 1.805 19.070 1.00 62.53 97 ALA A O 1
ATOM 753 N N . GLN A 1 98 ? -12.031 2.651 17.008 1.00 82.31 98 GLN A N 1
ATOM 754 C CA . GLN A 1 98 ? -12.417 1.448 16.281 1.00 82.31 98 GLN A CA 1
ATOM 755 C C . GLN A 1 98 ? -11.318 0.964 15.319 1.00 82.31 98 GLN A C 1
ATOM 757 O O . GLN A 1 98 ? -11.563 0.012 14.583 1.00 82.31 98 GLN A O 1
ATOM 762 N N . VAL A 1 99 ? -10.122 1.571 15.326 1.00 88.06 99 VAL A N 1
ATOM 763 C CA . VAL A 1 99 ? -9.004 1.191 14.447 1.00 88.06 99 VAL A CA 1
ATOM 764 C C . VAL A 1 99 ? -7.889 0.509 15.233 1.00 88.06 99 VAL A C 1
ATOM 766 O O . VAL A 1 99 ? -7.321 1.080 16.160 1.00 88.06 99 VAL A O 1
ATOM 769 N N . GLU A 1 100 ? -7.524 -0.701 14.816 1.00 89.25 100 GLU A N 1
ATOM 770 C CA . GLU A 1 100 ? -6.243 -1.311 15.162 1.00 89.25 100 GLU A CA 1
ATOM 771 C C . GLU A 1 100 ? -5.264 -1.157 13.994 1.00 89.25 100 GLU A C 1
ATOM 773 O O . GLU A 1 100 ? -5.543 -1.594 12.877 1.00 89.25 100 GLU A O 1
ATOM 778 N N . LEU A 1 101 ? -4.100 -0.562 14.259 1.00 91.38 101 LEU A N 1
ATOM 779 C CA . LEU A 1 101 ? -3.050 -0.335 13.268 1.00 91.38 101 LEU A CA 1
ATOM 780 C C . LEU A 1 101 ? -1.856 -1.262 13.515 1.00 91.38 101 LEU A C 1
ATOM 782 O O . LEU A 1 101 ? -1.299 -1.312 14.613 1.00 91.38 101 LEU A O 1
ATOM 786 N N . TRP A 1 102 ? -1.446 -1.994 12.483 1.00 92.38 102 TRP A N 1
ATOM 787 C CA . TRP A 1 102 ? -0.196 -2.745 12.443 1.00 92.38 102 TRP A CA 1
ATOM 788 C C . TRP A 1 102 ? 0.767 -2.058 11.480 1.00 92.38 102 TRP A C 1
ATOM 790 O O . TRP A 1 102 ? 0.568 -2.072 10.266 1.00 92.38 102 TRP A O 1
ATOM 800 N N . GLN A 1 103 ? 1.816 -1.477 12.054 1.00 92.75 103 GLN A N 1
ATOM 801 C CA . GLN A 1 103 ? 2.946 -0.908 11.325 1.00 92.75 103 GLN A CA 1
ATOM 802 C C . GLN A 1 103 ? 3.854 -1.997 10.723 1.00 92.75 103 GLN A C 1
ATOM 804 O O . GLN A 1 103 ? 3.738 -3.170 11.117 1.00 92.75 103 GLN A O 1
ATOM 809 N N . PRO A 1 104 ? 4.782 -1.615 9.821 1.00 91.56 104 PRO A N 1
ATOM 810 C CA . PRO A 1 104 ? 5.648 -2.547 9.103 1.00 91.56 104 PRO A CA 1
ATOM 811 C C . PRO A 1 104 ? 6.380 -3.517 10.020 1.00 91.56 104 PRO A C 1
ATOM 813 O O . PRO A 1 104 ? 6.388 -4.710 9.744 1.00 91.56 104 PRO A O 1
ATOM 816 N N . ASP A 1 105 ? 6.897 -3.056 11.159 1.00 92.06 105 ASP A N 1
ATOM 817 C CA . ASP A 1 105 ? 7.596 -3.914 12.122 1.00 92.06 105 ASP A CA 1
ATOM 818 C C . ASP A 1 105 ? 6.732 -5.068 12.649 1.00 92.06 105 ASP A C 1
ATOM 820 O O . ASP A 1 105 ? 7.191 -6.209 12.775 1.00 92.06 105 ASP A O 1
ATOM 824 N N . LYS A 1 106 ? 5.462 -4.787 12.968 1.00 90.75 106 LYS A N 1
ATOM 825 C CA . LYS A 1 106 ? 4.533 -5.789 13.507 1.00 90.75 106 LYS A CA 1
ATOM 826 C C . LYS A 1 106 ? 4.098 -6.758 12.412 1.00 90.75 106 LYS A C 1
ATOM 828 O O . LYS A 1 106 ? 4.087 -7.966 12.647 1.00 90.75 106 LYS A O 1
ATOM 833 N N . LEU A 1 107 ? 3.799 -6.239 11.220 1.00 89.25 107 LEU A N 1
ATOM 834 C CA . LEU A 1 107 ? 3.452 -7.047 10.052 1.00 89.25 107 LEU A CA 1
ATOM 835 C C . LEU A 1 107 ? 4.623 -7.951 9.630 1.00 89.25 107 LEU A C 1
ATOM 837 O O . LEU A 1 107 ? 4.439 -9.152 9.447 1.00 89.25 107 LEU A O 1
ATOM 841 N N . ALA A 1 108 ? 5.834 -7.404 9.546 1.00 87.75 108 ALA A N 1
ATOM 842 C CA . ALA A 1 108 ? 7.041 -8.130 9.169 1.00 87.75 108 ALA A CA 1
ATOM 843 C C . ALA A 1 108 ? 7.399 -9.212 10.189 1.00 87.75 108 ALA A C 1
ATOM 845 O O . ALA A 1 108 ? 7.708 -10.337 9.798 1.00 87.75 108 ALA A O 1
ATOM 846 N N . ARG A 1 109 ? 7.310 -8.912 11.495 1.00 88.94 109 ARG A N 1
ATOM 847 C CA . ARG A 1 109 ? 7.492 -9.927 12.542 1.00 88.94 109 ARG A CA 1
ATOM 848 C C . ARG A 1 109 ? 6.473 -11.054 12.391 1.00 88.94 109 ARG A C 1
ATOM 850 O O . ARG A 1 109 ? 6.862 -12.214 12.443 1.00 88.94 109 ARG A O 1
ATOM 857 N N . TRP A 1 110 ? 5.204 -10.722 12.162 1.00 86.00 110 TRP A N 1
ATOM 858 C CA . TRP A 1 110 ? 4.151 -11.722 11.993 1.00 86.00 110 TRP A CA 1
ATOM 859 C C . TRP A 1 110 ? 4.392 -12.632 10.780 1.00 86.00 110 TRP A C 1
ATOM 861 O O . TRP A 1 110 ? 4.306 -13.853 10.900 1.00 86.00 110 TRP A O 1
ATOM 871 N N . ILE A 1 111 ? 4.769 -12.058 9.634 1.00 84.00 111 ILE A N 1
ATOM 872 C CA . ILE A 1 111 ? 5.141 -12.832 8.442 1.00 84.00 111 ILE A CA 1
ATOM 873 C C . ILE A 1 111 ? 6.369 -13.705 8.740 1.00 84.00 111 ILE A C 1
ATOM 875 O O . ILE A 1 111 ? 6.370 -14.893 8.429 1.00 84.00 111 ILE A O 1
ATOM 879 N N . GLY A 1 112 ? 7.401 -13.142 9.372 1.00 83.19 112 GLY A N 1
ATOM 880 C CA . GLY A 1 112 ? 8.628 -13.861 9.716 1.00 83.19 112 GLY A CA 1
ATOM 881 C C . GLY A 1 112 ? 8.387 -15.050 10.648 1.00 83.19 112 GLY A C 1
ATOM 882 O O . GLY A 1 112 ? 8.942 -16.122 10.424 1.00 83.19 112 GLY A O 1
ATOM 883 N N . GLU A 1 113 ? 7.522 -14.899 11.651 1.00 85.50 113 GLU A N 1
ATOM 884 C CA . GLU A 1 113 ? 7.116 -15.994 12.537 1.00 85.50 113 GLU A CA 1
ATOM 885 C C . GLU A 1 113 ? 6.424 -17.123 11.768 1.00 85.50 113 GLU A C 1
ATOM 887 O O . GLU A 1 113 ? 6.764 -18.283 11.986 1.00 85.50 113 GLU A O 1
ATOM 892 N N . ALA A 1 114 ? 5.530 -16.794 10.830 1.00 80.00 114 ALA A N 1
ATOM 893 C CA . ALA A 1 114 ? 4.846 -17.786 10.000 1.00 80.00 114 ALA A CA 1
ATOM 894 C C . ALA A 1 114 ? 5.798 -18.533 9.047 1.00 80.00 114 ALA A C 1
ATOM 896 O O . ALA A 1 114 ? 5.611 -19.717 8.770 1.00 80.00 114 ALA A O 1
ATOM 897 N N . VAL A 1 115 ? 6.847 -17.865 8.557 1.00 81.12 115 VAL A N 1
ATOM 898 C CA . VAL A 1 115 ? 7.912 -18.524 7.782 1.00 81.12 115 VAL A CA 1
ATOM 899 C C . VAL A 1 115 ? 8.708 -19.483 8.666 1.00 81.12 115 VAL A C 1
ATOM 901 O O . VAL A 1 115 ? 8.998 -20.606 8.262 1.00 81.12 115 VAL A O 1
ATOM 904 N N . LEU A 1 116 ? 9.056 -19.061 9.885 1.00 80.38 116 LEU A N 1
ATOM 905 C CA . LEU A 1 116 ? 9.849 -19.866 10.818 1.00 80.38 116 LEU A CA 1
ATOM 906 C C . LEU A 1 116 ? 9.074 -21.058 11.396 1.00 80.38 116 LEU A C 1
ATOM 908 O O . LEU A 1 116 ? 9.682 -22.092 11.669 1.00 80.38 116 LEU A O 1
ATOM 912 N N . SER A 1 117 ? 7.756 -20.936 11.580 1.00 82.44 117 SER A N 1
ATOM 913 C CA . SER A 1 117 ? 6.887 -22.040 12.009 1.00 82.44 117 SER A CA 1
ATOM 914 C C . SER A 1 117 ? 6.633 -23.065 10.901 1.00 82.44 117 SER A C 1
ATOM 916 O O . SER A 1 117 ? 6.197 -24.178 11.193 1.00 82.44 117 SER A O 1
ATOM 918 N N . GLY A 1 118 ? 6.931 -22.713 9.646 1.00 75.94 118 GLY A N 1
ATOM 919 C CA . GLY A 1 118 ? 6.628 -23.527 8.471 1.00 75.94 118 GLY A CA 1
ATOM 920 C C . GLY A 1 118 ? 5.178 -23.407 7.994 1.00 75.94 118 GLY A C 1
ATOM 921 O O . GLY A 1 118 ? 4.793 -24.134 7.080 1.00 75.94 118 GLY A O 1
ATOM 922 N N . ASP A 1 119 ? 4.389 -22.495 8.573 1.00 73.38 119 ASP A N 1
ATOM 923 C CA . ASP A 1 119 ? 3.023 -22.201 8.122 1.00 73.38 119 ASP A CA 1
ATOM 924 C C . ASP A 1 119 ? 3.028 -21.497 6.758 1.00 73.38 119 ASP A C 1
ATOM 926 O O . ASP A 1 119 ? 2.118 -21.681 5.949 1.00 73.38 119 ASP A O 1
ATOM 930 N N . LEU A 1 120 ? 4.075 -20.712 6.485 1.00 72.44 120 LEU A N 1
ATOM 931 C CA . LEU A 1 120 ? 4.316 -20.073 5.199 1.00 72.44 120 LEU A CA 1
ATOM 932 C C . LEU A 1 120 ? 5.527 -20.708 4.509 1.00 72.44 120 LEU A C 1
ATOM 934 O O . LEU A 1 120 ? 6.674 -20.507 4.913 1.00 72.44 120 LEU A O 1
ATOM 938 N N . LEU A 1 121 ? 5.275 -21.446 3.428 1.00 69.81 121 LEU A N 1
ATOM 939 C CA . LEU A 1 121 ? 6.333 -21.975 2.572 1.00 69.81 121 LEU A CA 1
ATOM 940 C C . LEU A 1 121 ? 6.914 -20.835 1.732 1.00 69.81 121 LEU A C 1
ATOM 942 O O . LEU A 1 121 ? 6.220 -20.234 0.913 1.00 69.81 121 LEU A O 1
ATOM 946 N N . THR A 1 122 ? 8.194 -20.533 1.940 1.00 58.53 122 THR A N 1
ATOM 947 C CA . THR A 1 122 ? 8.939 -19.613 1.079 1.00 58.53 122 THR A CA 1
ATOM 948 C C . THR 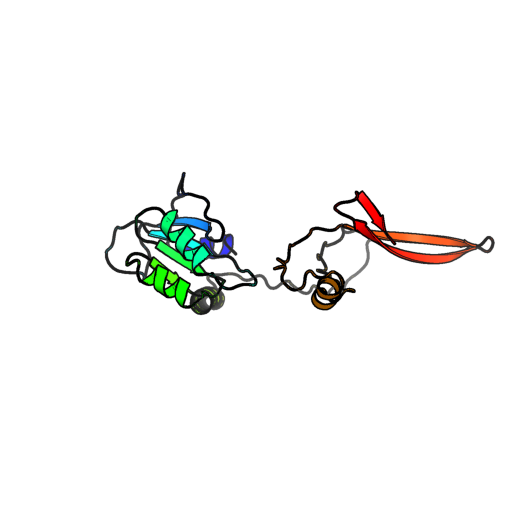A 1 122 ? 9.765 -20.431 0.100 1.00 58.53 122 THR A C 1
ATOM 950 O O . THR A 1 122 ? 10.720 -21.110 0.475 1.00 58.53 122 THR A O 1
ATOM 953 N N . GLU A 1 123 ? 9.388 -20.400 -1.174 1.00 55.78 123 GLU A N 1
ATOM 954 C CA . GLU A 1 123 ? 10.246 -20.938 -2.224 1.00 55.78 123 GLU A CA 1
ATOM 955 C C . GLU A 1 123 ? 11.428 -19.982 -2.394 1.00 55.78 123 GLU A C 1
ATOM 957 O O . GLU A 1 123 ? 11.285 -18.835 -2.827 1.00 55.78 123 GLU A O 1
ATOM 962 N N . ARG A 1 124 ? 12.621 -20.435 -2.004 1.00 45.66 124 ARG A N 1
ATOM 963 C CA . ARG A 1 124 ? 13.856 -19.771 -2.414 1.00 45.66 124 ARG A CA 1
ATOM 964 C C . ARG A 1 124 ? 13.971 -19.978 -3.926 1.00 45.66 124 ARG A C 1
ATOM 966 O O . ARG A 1 124 ? 13.869 -21.128 -4.344 1.00 45.66 124 ARG A O 1
ATOM 973 N N . PRO A 1 125 ? 14.221 -18.936 -4.738 1.00 42.88 125 PRO A N 1
ATOM 974 C CA . PRO A 1 125 ? 14.554 -19.146 -6.137 1.00 42.88 125 PRO A CA 1
ATOM 975 C C . PRO A 1 125 ? 15.781 -20.058 -6.174 1.00 42.88 125 PRO A C 1
ATOM 977 O O . PRO A 1 125 ? 16.854 -19.674 -5.697 1.00 42.88 125 PRO A O 1
ATOM 980 N N . GLU A 1 126 ? 15.604 -21.295 -6.630 1.00 42.50 126 GLU A N 1
ATOM 981 C CA . GLU A 1 126 ? 16.707 -22.229 -6.788 1.00 42.50 126 GLU A CA 1
ATOM 982 C C . GLU A 1 126 ? 17.676 -21.605 -7.794 1.00 42.50 126 GLU A C 1
ATOM 984 O O . GLU A 1 126 ? 17.342 -21.392 -8.959 1.00 42.50 126 GLU A O 1
ATOM 989 N N . GLN A 1 127 ? 18.885 -21.261 -7.341 1.00 42.47 127 GLN A N 1
ATOM 990 C CA . GLN A 1 127 ? 19.987 -21.065 -8.270 1.00 42.47 127 GLN A CA 1
ATOM 991 C C . GLN A 1 127 ? 20.258 -22.435 -8.883 1.00 42.47 127 GLN A C 1
ATOM 993 O O . GLN A 1 127 ? 20.923 -23.262 -8.263 1.00 42.47 127 GLN A O 1
ATOM 998 N N . MET A 1 128 ? 19.690 -22.686 -10.064 1.00 35.91 128 MET A N 1
ATOM 999 C CA . MET A 1 128 ? 19.997 -23.872 -10.851 1.00 35.91 128 MET A CA 1
ATOM 1000 C C . MET A 1 128 ? 21.506 -23.901 -11.105 1.00 35.91 128 MET A C 1
ATOM 1002 O O . MET A 1 128 ? 22.053 -23.118 -11.881 1.00 35.91 128 MET A O 1
ATOM 1006 N N . SER A 1 129 ? 22.193 -24.793 -10.401 1.00 38.72 129 SER A N 1
ATOM 1007 C CA . SER A 1 129 ? 23.520 -25.261 -10.761 1.00 38.72 129 SER A CA 1
ATOM 1008 C C . SER A 1 129 ? 23.370 -26.163 -11.985 1.00 38.72 129 SER A C 1
ATOM 1010 O O . SER A 1 129 ? 23.074 -27.351 -11.852 1.00 38.72 129 SER A O 1
ATOM 1012 N N . SER A 1 130 ? 23.514 -25.590 -13.176 1.00 37.28 130 SER A N 1
ATOM 1013 C CA . SER A 1 130 ? 23.436 -26.337 -14.430 1.00 37.28 130 SER A CA 1
ATOM 1014 C C . SER A 1 130 ? 24.787 -26.985 -14.749 1.00 37.28 130 SER A C 1
ATOM 1016 O O . SER A 1 130 ? 25.639 -26.377 -15.389 1.00 37.28 130 SER A O 1
ATOM 1018 N N . GLU A 1 131 ? 24.977 -28.233 -14.324 1.00 38.84 131 GLU A N 1
ATOM 1019 C CA . GLU A 1 131 ? 25.879 -29.176 -14.994 1.00 38.84 131 GLU A CA 1
ATOM 1020 C C . GLU A 1 131 ? 25.018 -30.265 -15.641 1.00 38.84 131 GLU A C 1
ATOM 1022 O O . GLU A 1 131 ? 24.581 -31.176 -14.944 1.00 38.84 131 GLU A O 1
ATOM 1027 N N . SER A 1 132 ? 24.727 -30.146 -16.943 1.00 32.50 132 SER A N 1
ATOM 1028 C CA . SER A 1 132 ? 24.743 -31.236 -17.945 1.00 32.50 132 SER A CA 1
ATOM 1029 C C . SER A 1 132 ? 24.064 -30.831 -19.270 1.00 32.50 132 SER A C 1
ATOM 1031 O O . SER A 1 132 ? 22.893 -30.485 -19.313 1.00 32.50 132 SER A O 1
ATOM 1033 N N . GLU A 1 133 ? 24.886 -30.877 -20.323 1.00 34.03 133 GLU A N 1
ATOM 1034 C CA . GLU A 1 133 ? 24.660 -31.368 -21.696 1.00 34.03 133 GLU A CA 1
ATOM 1035 C C . GLU A 1 133 ? 23.474 -30.872 -22.564 1.00 34.03 133 GLU A C 1
ATOM 1037 O O . GLU A 1 133 ? 22.310 -31.199 -22.368 1.00 34.03 133 GLU A O 1
ATOM 1042 N N . GLU A 1 134 ? 23.878 -30.134 -23.610 1.00 40.97 134 GLU A N 1
ATOM 1043 C CA . GLU A 1 134 ? 23.330 -29.987 -24.971 1.00 40.97 134 GLU A CA 1
ATOM 1044 C C . GLU A 1 134 ? 22.034 -30.745 -25.324 1.00 40.97 134 GLU A C 1
ATOM 1046 O O . GLU A 1 134 ? 22.066 -31.956 -25.485 1.00 40.97 134 GLU A O 1
ATOM 1051 N N . VAL A 1 135 ? 20.957 -30.011 -25.644 1.00 33.19 135 VAL A N 1
ATOM 1052 C CA . VAL A 1 135 ? 20.271 -30.004 -26.958 1.00 33.19 135 VAL A CA 1
ATOM 1053 C C . VAL A 1 135 ? 19.485 -28.690 -27.050 1.00 33.19 135 VAL A C 1
ATOM 1055 O O . VAL A 1 135 ? 18.797 -28.300 -26.113 1.00 33.19 135 VAL A O 1
ATOM 1058 N N . GLY A 1 136 ? 19.617 -27.981 -28.173 1.00 41.25 136 GLY A N 1
ATOM 1059 C CA . GLY A 1 136 ? 19.000 -26.675 -28.382 1.00 41.25 136 GLY A CA 1
ATOM 1060 C C . GLY A 1 136 ? 17.472 -26.712 -28.386 1.00 41.25 136 GLY A C 1
ATOM 1061 O O . GLY A 1 136 ? 16.859 -27.203 -29.329 1.00 41.25 136 GLY A O 1
ATOM 1062 N N . GLU A 1 137 ? 16.878 -26.071 -27.388 1.00 30.23 137 GLU A N 1
ATOM 1063 C CA . GLU A 1 137 ? 15.578 -25.424 -27.490 1.00 30.23 137 GLU A CA 1
ATOM 1064 C C . GLU A 1 137 ? 15.789 -23.936 -27.212 1.00 30.23 137 GLU A C 1
ATOM 1066 O O . GLU A 1 137 ? 16.461 -23.545 -26.259 1.00 30.23 137 GLU A O 1
ATOM 1071 N N . ILE A 1 138 ? 15.272 -23.094 -28.105 1.00 37.94 138 ILE A N 1
ATOM 1072 C CA . ILE A 1 138 ? 15.241 -21.647 -27.908 1.00 37.94 138 ILE A CA 1
ATOM 1073 C C . ILE A 1 138 ? 14.254 -21.413 -26.765 1.00 37.94 138 ILE A C 1
ATOM 1075 O O . ILE A 1 138 ? 13.043 -21.374 -26.988 1.00 37.94 138 ILE A O 1
ATOM 1079 N N . GLU A 1 139 ? 14.768 -21.312 -25.541 1.00 33.81 139 GLU A N 1
ATOM 1080 C CA . GLU A 1 139 ? 13.973 -20.868 -24.405 1.00 33.81 139 GLU A CA 1
ATOM 1081 C C . GLU A 1 139 ? 13.394 -19.479 -24.732 1.00 33.81 139 GLU A C 1
ATOM 1083 O O . GLU A 1 139 ? 14.123 -18.604 -25.221 1.00 33.81 139 GLU A O 1
ATOM 1088 N N . PRO A 1 140 ? 12.091 -19.235 -24.493 1.00 36.41 140 PRO A N 1
ATOM 1089 C CA . PRO A 1 140 ? 11.584 -17.871 -24.508 1.00 36.41 140 PRO A CA 1
ATOM 1090 C C . PRO A 1 140 ? 12.403 -17.073 -23.486 1.00 36.41 140 PRO A C 1
ATOM 1092 O O . PRO A 1 140 ? 12.698 -17.615 -22.417 1.00 36.41 140 PRO A O 1
ATOM 1095 N N . PRO A 1 141 ? 12.801 -15.820 -23.781 1.00 41.34 141 PRO A N 1
ATOM 1096 C CA . PRO A 1 141 ? 13.650 -15.073 -22.872 1.00 41.34 141 PRO A CA 1
ATOM 1097 C C . PRO A 1 141 ? 12.975 -15.044 -21.506 1.00 41.34 141 PRO A C 1
ATOM 1099 O O . PRO A 1 141 ? 11.856 -14.542 -21.360 1.00 41.34 141 PRO A O 1
ATOM 1102 N N . GLN A 1 142 ? 13.650 -15.627 -20.515 1.00 43.34 142 GLN A N 1
ATOM 1103 C CA . GLN A 1 142 ? 13.334 -15.418 -19.118 1.00 43.34 142 GLN A CA 1
ATOM 1104 C C . GLN A 1 142 ? 13.385 -13.906 -18.917 1.00 43.34 142 GLN A C 1
ATOM 1106 O O . GLN A 1 142 ? 14.464 -13.315 -18.851 1.00 43.34 142 GLN A O 1
ATOM 1111 N N . ASN A 1 143 ? 12.215 -13.265 -18.902 1.00 43.22 143 ASN A N 1
ATOM 1112 C CA . ASN A 1 143 ? 12.068 -11.847 -18.614 1.00 43.22 143 ASN A CA 1
ATOM 1113 C C . ASN A 1 143 ? 12.391 -11.629 -17.131 1.00 43.22 143 ASN A C 1
ATOM 1115 O O . ASN A 1 143 ? 11.528 -11.296 -16.320 1.00 43.22 143 ASN A O 1
ATOM 1119 N N . SER A 1 144 ? 13.660 -11.806 -16.763 1.00 44.22 144 SER A N 1
ATOM 1120 C CA . SER A 1 144 ? 14.244 -11.038 -15.683 1.00 44.22 144 SER A CA 1
ATOM 1121 C C . SER A 1 144 ? 14.134 -9.588 -16.139 1.00 44.22 144 SER A C 1
ATOM 1123 O O . SER A 1 144 ? 14.856 -9.114 -17.013 1.00 44.22 144 SER A O 1
ATOM 1125 N N . VAL A 1 145 ? 13.100 -8.902 -15.655 1.00 49.28 145 VAL A N 1
ATOM 1126 C CA . VAL A 1 145 ? 12.946 -7.473 -15.903 1.00 49.28 145 VAL A CA 1
ATOM 1127 C C . VAL A 1 145 ? 14.100 -6.814 -15.161 1.00 49.28 145 VAL A C 1
ATOM 1129 O O . VAL A 1 145 ? 14.008 -6.547 -13.963 1.00 49.28 145 VAL A O 1
ATOM 1132 N N . VAL A 1 146 ? 15.221 -6.616 -15.854 1.00 53.81 146 VAL A N 1
ATOM 1133 C CA . VAL A 1 146 ? 16.330 -5.811 -15.358 1.00 53.81 146 VAL A CA 1
ATOM 1134 C C . VAL A 1 146 ? 15.769 -4.404 -15.207 1.00 53.81 146 VAL A C 1
ATOM 1136 O O . VAL A 1 146 ? 15.523 -3.700 -16.185 1.00 53.81 146 VAL A O 1
ATOM 1139 N N . ARG A 1 147 ? 15.465 -4.021 -13.965 1.00 57.44 147 ARG A N 1
ATOM 1140 C CA . ARG A 1 147 ? 14.997 -2.675 -13.643 1.00 57.44 147 ARG A CA 1
ATOM 1141 C C . ARG A 1 147 ? 16.193 -1.739 -13.751 1.00 57.44 147 ARG A C 1
ATOM 1143 O O . ARG A 1 147 ? 16.963 -1.597 -12.807 1.00 57.44 147 ARG A O 1
ATOM 1150 N N . THR A 1 148 ? 16.360 -1.136 -14.919 1.00 61.78 148 THR A N 1
ATOM 1151 C CA . THR A 1 148 ? 17.399 -0.134 -15.155 1.00 61.78 148 THR A CA 1
ATOM 1152 C C . THR A 1 148 ? 16.891 1.230 -14.708 1.00 61.78 148 THR A C 1
ATOM 1154 O O . THR A 1 148 ? 15.869 1.711 -15.191 1.00 61.78 148 THR A O 1
ATOM 1157 N N . VAL A 1 149 ? 17.618 1.859 -13.785 1.00 66.06 149 VAL A N 1
ATOM 1158 C CA . VAL A 1 149 ? 17.408 3.259 -13.402 1.00 66.06 149 VAL A CA 1
ATOM 1159 C C . VAL A 1 149 ? 18.352 4.115 -14.237 1.00 66.06 149 VAL A C 1
ATOM 1161 O O . VAL A 1 149 ? 19.560 3.879 -14.245 1.00 66.06 149 VAL A O 1
ATOM 1164 N N . LEU A 1 150 ? 17.808 5.095 -14.953 1.00 70.25 150 LEU A N 1
ATOM 1165 C CA . LEU A 1 150 ? 18.604 6.068 -15.694 1.00 70.25 150 LEU A CA 1
ATOM 1166 C C . LEU A 1 150 ? 18.989 7.218 -14.762 1.00 70.25 150 LEU A C 1
ATOM 1168 O O . LEU A 1 150 ? 18.148 7.741 -14.032 1.00 70.25 150 LEU A O 1
ATOM 1172 N N . SER A 1 151 ? 20.256 7.624 -14.791 1.00 72.94 151 SER A N 1
ATOM 1173 C CA . SER A 1 151 ? 20.688 8.843 -14.116 1.00 72.94 151 SER A CA 1
ATOM 1174 C C . SER A 1 151 ? 20.165 10.065 -14.867 1.00 72.94 151 SER A C 1
ATOM 1176 O O . SER A 1 151 ? 20.222 10.132 -16.098 1.00 72.94 151 SER A O 1
ATOM 1178 N N . SER A 1 152 ? 19.659 11.049 -14.122 1.00 78.50 152 SER A N 1
ATOM 1179 C CA . SER A 1 152 ? 19.269 12.321 -14.725 1.00 78.50 152 SER A CA 1
ATOM 1180 C C . SER A 1 152 ? 20.495 13.002 -15.335 1.00 78.50 152 SER A C 1
ATOM 1182 O O . SER A 1 152 ? 21.541 13.104 -14.695 1.00 78.50 152 SER A O 1
ATOM 1184 N N . LYS A 1 153 ? 20.363 13.487 -16.574 1.00 82.75 153 LYS A N 1
ATOM 1185 C CA . LYS A 1 153 ? 21.364 14.359 -17.213 1.00 82.75 153 LYS A CA 1
ATOM 1186 C C . LYS A 1 153 ? 21.191 15.830 -16.835 1.00 82.75 153 LYS A C 1
ATOM 1188 O O . LYS A 1 153 ? 22.051 16.640 -17.166 1.00 82.75 153 LYS A O 1
ATOM 1193 N N . ILE A 1 154 ? 20.064 16.175 -16.216 1.00 84.12 154 ILE A N 1
ATOM 1194 C CA . ILE A 1 154 ? 19.675 17.549 -15.911 1.00 84.12 154 ILE A CA 1
ATOM 1195 C C . ILE A 1 154 ? 19.499 17.663 -14.400 1.00 84.12 154 ILE A C 1
ATOM 1197 O O . ILE A 1 154 ? 18.785 16.861 -13.794 1.00 84.12 154 ILE A O 1
ATOM 1201 N N . ASP A 1 155 ? 20.139 18.665 -13.810 1.00 86.06 155 ASP A N 1
ATOM 1202 C CA . ASP A 1 155 ? 19.792 19.119 -12.471 1.00 86.06 155 ASP A CA 1
ATOM 1203 C C . ASP A 1 155 ? 18.505 19.947 -12.574 1.00 86.06 155 ASP A C 1
ATOM 1205 O O . ASP A 1 155 ? 18.467 20.990 -13.237 1.00 86.06 155 ASP A O 1
ATOM 1209 N N . LEU A 1 156 ? 17.421 19.415 -12.009 1.00 86.06 156 LEU A N 1
ATOM 1210 C CA . LEU A 1 156 ? 16.096 20.014 -12.117 1.00 86.06 156 LEU A CA 1
ATOM 1211 C C . LEU A 1 156 ? 16.049 21.386 -11.434 1.00 86.06 156 LEU A C 1
ATOM 1213 O O . LEU A 1 156 ? 15.436 22.301 -11.983 1.00 86.06 156 LEU A O 1
ATOM 1217 N N . ASP A 1 157 ? 16.732 21.544 -10.301 1.00 86.31 157 ASP A N 1
ATOM 1218 C CA . ASP A 1 157 ? 16.718 22.779 -9.519 1.00 86.31 157 ASP A CA 1
ATOM 1219 C C . AS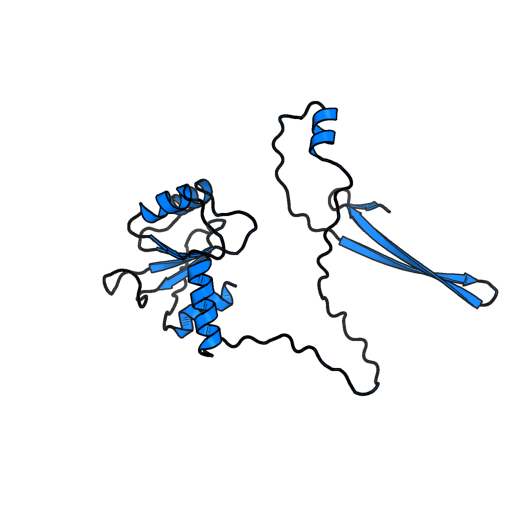P A 1 157 ? 17.447 23.892 -10.278 1.00 86.31 157 ASP A C 1
ATOM 1221 O O . ASP A 1 157 ? 16.903 24.983 -10.476 1.00 86.31 157 ASP A O 1
ATOM 1225 N N . GLU A 1 158 ? 18.640 23.600 -10.809 1.00 89.44 158 GLU A N 1
ATOM 1226 C CA . GLU A 1 158 ? 19.368 24.558 -11.651 1.00 89.44 158 GLU A CA 1
ATOM 1227 C C . GLU A 1 158 ? 18.569 24.937 -12.906 1.00 89.44 158 GLU A C 1
ATOM 1229 O O . GLU A 1 158 ? 18.520 26.110 -13.294 1.00 89.44 158 GLU A O 1
ATOM 1234 N N . TRP A 1 159 ? 17.914 23.961 -13.543 1.00 90.31 159 TRP A N 1
ATOM 1235 C CA . TRP A 1 159 ? 17.120 24.191 -14.749 1.00 90.31 159 TRP A CA 1
ATOM 1236 C C . TRP A 1 159 ? 15.893 25.077 -14.483 1.00 90.31 159 TRP A C 1
ATOM 1238 O O . TRP A 1 159 ? 15.585 25.962 -15.290 1.00 90.31 159 TRP A O 1
ATOM 1248 N N . LEU A 1 160 ? 15.210 24.881 -13.350 1.00 90.50 160 LEU A N 1
ATOM 1249 C CA . LEU A 1 160 ? 14.070 25.700 -12.925 1.00 90.50 160 LEU A CA 1
ATOM 1250 C C . LEU A 1 160 ? 14.494 27.138 -12.607 1.00 90.50 160 LEU A C 1
ATOM 1252 O O . LEU A 1 160 ? 13.847 28.082 -13.074 1.00 90.50 160 LEU A O 1
ATOM 1256 N N . ILE A 1 161 ? 15.615 27.320 -11.899 1.00 91.62 161 ILE A N 1
ATOM 1257 C CA . ILE A 1 161 ? 16.175 28.644 -11.580 1.00 91.62 161 ILE A CA 1
ATOM 1258 C C . ILE A 1 161 ? 16.500 29.419 -12.861 1.00 91.62 161 ILE A C 1
ATOM 1260 O O . ILE A 1 161 ? 16.106 30.579 -12.999 1.00 91.62 161 ILE A O 1
ATOM 1264 N N . GLN A 1 162 ? 17.157 28.785 -13.840 1.00 91.88 162 GLN A N 1
ATOM 1265 C CA . GLN A 1 162 ? 17.511 29.428 -15.115 1.00 91.88 162 GLN A CA 1
ATOM 1266 C C . GLN A 1 162 ? 16.294 29.936 -15.902 1.00 91.88 162 GLN A C 1
ATOM 1268 O O . GLN A 1 162 ? 16.429 30.836 -16.734 1.00 91.88 162 GLN A O 1
ATOM 1273 N N . ARG A 1 163 ? 15.105 29.381 -15.645 1.00 90.31 163 ARG A N 1
ATOM 1274 C CA . ARG A 1 163 ? 13.848 29.794 -16.280 1.00 90.31 163 ARG A CA 1
ATOM 1275 C C . ARG A 1 163 ? 12.954 30.670 -15.400 1.00 90.31 163 ARG A C 1
ATOM 1277 O O . ARG A 1 163 ? 11.853 31.002 -15.832 1.00 90.31 163 ARG A O 1
ATOM 1284 N N . GLY A 1 164 ? 13.413 31.068 -14.211 1.00 90.00 164 GLY A N 1
ATOM 1285 C CA . GLY A 1 164 ? 12.635 31.885 -13.273 1.00 90.00 164 GLY A CA 1
ATOM 1286 C C . GLY A 1 164 ? 11.440 31.146 -12.660 1.00 90.00 164 GLY A C 1
ATOM 1287 O O . GLY A 1 164 ? 10.430 31.771 -12.350 1.00 90.00 164 GLY A O 1
ATOM 1288 N N . MET A 1 165 ? 11.539 29.818 -12.542 1.00 89.81 165 MET A N 1
ATOM 1289 C CA . MET A 1 165 ? 10.512 28.920 -11.995 1.00 89.81 165 MET A CA 1
ATOM 1290 C C . MET A 1 165 ? 10.977 28.254 -10.690 1.00 89.81 165 MET A C 1
ATOM 1292 O O . MET A 1 165 ? 10.585 27.138 -10.372 1.00 89.81 165 MET A O 1
ATOM 1296 N N . ASP A 1 166 ? 11.819 28.946 -9.931 1.00 84.88 166 ASP A N 1
ATOM 1297 C CA . ASP A 1 166 ? 12.407 28.517 -8.656 1.00 84.88 166 ASP A CA 1
ATOM 1298 C C . ASP A 1 166 ? 11.385 28.217 -7.542 1.00 84.88 166 ASP A C 1
ATOM 1300 O O . ASP A 1 166 ? 11.707 27.558 -6.561 1.00 84.88 166 ASP A O 1
ATOM 1304 N N . HIS A 1 167 ? 10.147 28.681 -7.699 1.00 85.19 167 HIS A N 1
ATOM 1305 C CA . HIS A 1 167 ? 9.045 28.516 -6.749 1.00 85.19 167 HIS A CA 1
ATOM 1306 C C . HIS A 1 167 ? 8.015 27.458 -7.183 1.00 85.19 167 HIS A C 1
ATOM 1308 O O . HIS A 1 167 ? 6.949 27.357 -6.575 1.00 85.19 167 HIS A O 1
ATOM 1314 N N . VAL A 1 168 ? 8.281 26.709 -8.258 1.00 86.81 168 VAL A N 1
ATOM 1315 C CA . VAL A 1 168 ? 7.367 25.675 -8.756 1.00 86.81 168 VAL A CA 1
ATOM 1316 C C . VAL A 1 168 ? 7.618 24.364 -8.019 1.00 86.81 168 VAL A C 1
ATOM 1318 O O . VAL A 1 168 ? 8.703 23.794 -8.096 1.00 86.81 168 VAL A O 1
ATOM 1321 N N . GLU A 1 169 ? 6.588 23.854 -7.346 1.00 81.25 169 GLU A N 1
ATOM 1322 C CA . GLU A 1 169 ? 6.615 22.509 -6.775 1.00 81.25 169 GLU A CA 1
ATOM 1323 C C . GLU A 1 169 ? 6.590 21.462 -7.895 1.00 81.25 169 GLU A C 1
ATOM 1325 O O . GLU A 1 169 ? 5.763 21.522 -8.810 1.00 81.25 169 GLU A O 1
ATOM 1330 N N . THR A 1 170 ? 7.505 20.493 -7.834 1.00 82.06 170 THR A N 1
ATOM 1331 C CA . THR A 1 170 ? 7.584 19.400 -8.807 1.00 82.06 170 THR A CA 1
ATOM 1332 C C . THR A 1 170 ? 7.181 18.083 -8.161 1.00 82.06 170 THR A C 1
ATOM 1334 O O . THR A 1 170 ? 7.562 17.776 -7.034 1.00 82.06 170 THR A O 1
ATOM 1337 N N . THR A 1 171 ? 6.382 17.290 -8.876 1.00 79.19 171 THR A N 1
ATOM 1338 C CA . THR A 1 171 ? 5.946 15.967 -8.420 1.00 79.19 171 THR A CA 1
ATOM 1339 C C . THR A 1 171 ? 6.551 14.906 -9.334 1.00 79.19 171 THR A C 1
ATOM 1341 O O . THR A 1 171 ? 6.322 14.958 -10.547 1.00 79.19 171 THR A O 1
ATOM 1344 N N . PRO A 1 172 ? 7.324 13.943 -8.804 1.00 79.62 172 PRO A N 1
ATOM 1345 C CA . PRO A 1 172 ? 7.857 12.865 -9.619 1.00 79.62 172 PRO A CA 1
ATOM 1346 C C . PRO A 1 172 ? 6.712 11.984 -10.119 1.00 79.62 172 PRO A C 1
ATOM 1348 O O . PRO A 1 172 ? 5.803 11.633 -9.367 1.00 79.62 172 PRO A O 1
ATOM 1351 N N . ILE A 1 173 ? 6.774 11.602 -11.392 1.00 77.69 173 ILE A N 1
ATOM 1352 C CA . ILE A 1 173 ? 5.825 10.666 -11.991 1.00 77.69 173 ILE A CA 1
ATOM 1353 C C . ILE A 1 173 ? 6.555 9.408 -12.446 1.00 77.69 173 ILE A C 1
ATOM 1355 O O . ILE A 1 173 ? 7.655 9.474 -12.997 1.00 77.69 173 ILE A O 1
ATOM 1359 N N . LEU A 1 174 ? 5.932 8.251 -12.224 1.00 77.94 174 LEU A N 1
ATOM 1360 C CA . LEU A 1 174 ? 6.406 6.997 -12.791 1.00 77.94 174 LEU A CA 1
ATOM 1361 C C . LEU A 1 174 ? 5.981 6.931 -14.257 1.00 77.94 174 LEU A C 1
ATOM 1363 O O . LEU A 1 174 ? 4.792 6.998 -14.568 1.00 77.94 174 LEU A O 1
ATOM 1367 N N . LEU A 1 175 ? 6.953 6.769 -15.148 1.00 73.69 175 LEU A N 1
ATOM 1368 C CA . LEU A 1 175 ? 6.711 6.639 -16.578 1.00 73.69 175 LEU A CA 1
ATOM 1369 C C . LEU A 1 175 ? 7.145 5.263 -17.059 1.00 73.69 175 LEU A C 1
ATOM 1371 O O . LEU A 1 175 ? 8.275 4.833 -16.831 1.00 73.69 175 LEU A O 1
ATOM 1375 N N . GLN A 1 176 ? 6.234 4.587 -17.751 1.00 74.38 176 GLN A N 1
ATOM 1376 C CA . GLN A 1 176 ? 6.566 3.400 -18.521 1.00 74.38 176 GLN A CA 1
ATOM 1377 C C . GLN A 1 176 ? 7.233 3.838 -19.828 1.00 74.38 176 GLN A C 1
ATOM 1379 O O . GLN A 1 176 ? 6.681 4.658 -20.560 1.00 74.38 176 GLN A O 1
ATOM 1384 N N . ALA A 1 177 ? 8.401 3.272 -20.122 1.00 74.31 177 ALA A N 1
ATOM 1385 C CA . ALA A 1 177 ? 9.133 3.510 -21.360 1.00 74.31 177 ALA A CA 1
ATOM 1386 C C . ALA A 1 177 ? 9.502 2.183 -22.031 1.00 74.31 177 ALA A C 1
ATOM 1388 O O . ALA A 1 177 ? 9.644 1.155 -21.362 1.00 74.31 177 ALA A O 1
ATOM 1389 N N . THR A 1 178 ? 9.681 2.227 -23.350 1.00 80.38 178 THR A N 1
ATOM 1390 C CA . THR A 1 178 ? 10.153 1.091 -24.148 1.00 80.38 178 THR A CA 1
ATOM 1391 C C . THR A 1 178 ? 11.588 1.359 -24.587 1.00 80.38 178 THR A C 1
ATOM 1393 O O . THR A 1 178 ? 11.876 2.405 -25.168 1.00 80.38 178 THR A O 1
ATOM 1396 N N . ILE A 1 179 ? 12.489 0.412 -24.322 1.00 80.06 179 ILE A N 1
ATOM 1397 C CA . ILE A 1 179 ? 13.859 0.428 -24.846 1.00 80.06 179 ILE A CA 1
ATOM 1398 C C . ILE A 1 179 ? 13.962 -0.647 -25.922 1.00 80.06 179 ILE A C 1
ATOM 1400 O O . ILE A 1 179 ? 13.683 -1.819 -25.671 1.00 80.06 179 ILE A O 1
ATOM 1404 N N . TRP A 1 180 ? 14.386 -0.249 -27.113 1.00 81.31 180 TRP A N 1
ATOM 1405 C CA . TRP A 1 180 ? 14.591 -1.123 -28.257 1.00 81.31 180 TRP A CA 1
ATOM 1406 C C . TRP A 1 180 ? 16.078 -1.445 -28.400 1.00 81.31 180 TRP A C 1
ATOM 1408 O O . TRP A 1 180 ? 16.892 -0.543 -28.581 1.00 81.31 180 TRP A O 1
ATOM 1418 N N . ALA A 1 181 ? 16.436 -2.728 -28.345 1.00 84.38 181 ALA A N 1
ATOM 1419 C CA . ALA A 1 181 ? 17.784 -3.186 -28.672 1.00 84.38 181 ALA A CA 1
ATOM 1420 C C . ALA A 1 181 ? 17.867 -3.510 -30.169 1.00 84.38 181 ALA A C 1
ATOM 1422 O O . ALA A 1 181 ? 17.327 -4.515 -30.634 1.00 84.38 181 ALA A O 1
ATOM 1423 N N . VAL A 1 182 ? 18.533 -2.645 -30.930 1.00 85.44 182 VAL A N 1
ATOM 1424 C CA . VAL A 1 182 ? 18.770 -2.811 -32.364 1.00 85.44 182 VAL A CA 1
ATOM 1425 C C . VAL A 1 182 ? 20.139 -3.447 -32.553 1.00 85.44 182 VAL A C 1
ATOM 1427 O O . VAL A 1 182 ? 21.157 -2.870 -32.184 1.00 85.44 182 VAL A O 1
ATOM 1430 N N . LYS A 1 183 ? 20.166 -4.642 -33.141 1.00 89.50 183 LYS A N 1
ATOM 1431 C CA . LYS A 1 183 ? 21.391 -5.394 -33.424 1.00 89.50 183 LYS A CA 1
ATOM 1432 C C . LYS A 1 183 ? 21.575 -5.499 -34.928 1.00 89.50 183 LYS A C 1
ATOM 1434 O O . LYS A 1 183 ? 20.625 -5.815 -35.642 1.00 89.50 183 LYS A O 1
ATOM 1439 N N . GLY A 1 184 ? 22.784 -5.240 -35.405 1.00 87.00 184 GLY A N 1
ATOM 1440 C CA . GLY A 1 184 ? 23.115 -5.314 -36.822 1.00 87.00 184 GLY A CA 1
ATOM 1441 C C . GLY A 1 184 ? 24.514 -5.865 -37.031 1.00 87.00 184 GLY A C 1
ATOM 1442 O O . GLY A 1 184 ? 25.390 -5.688 -36.190 1.00 87.00 184 GLY A O 1
ATOM 1443 N N . SER A 1 185 ? 24.724 -6.530 -38.162 1.00 86.25 185 SER A N 1
ATOM 1444 C CA . SER A 1 185 ? 26.052 -6.927 -38.614 1.00 86.25 185 SER A CA 1
ATOM 1445 C C . SER A 1 185 ? 26.329 -6.358 -40.000 1.00 86.25 185 SER A C 1
ATOM 1447 O O . SER A 1 185 ? 25.464 -6.354 -40.877 1.00 86.25 185 SER A O 1
ATOM 1449 N N . LEU A 1 186 ? 27.539 -5.844 -40.186 1.00 85.44 186 LEU A N 1
ATOM 1450 C CA . LEU A 1 186 ? 28.018 -5.279 -41.436 1.00 85.44 186 LEU A CA 1
ATOM 1451 C C . LEU A 1 186 ? 29.022 -6.261 -42.030 1.00 85.44 186 LEU A C 1
ATOM 1453 O O . LEU A 1 186 ? 30.044 -6.546 -41.415 1.00 85.44 186 LEU A O 1
ATOM 1457 N N . ILE A 1 187 ? 28.699 -6.820 -43.197 1.00 88.06 187 ILE A N 1
ATOM 1458 C CA . ILE A 1 187 ? 29.519 -7.848 -43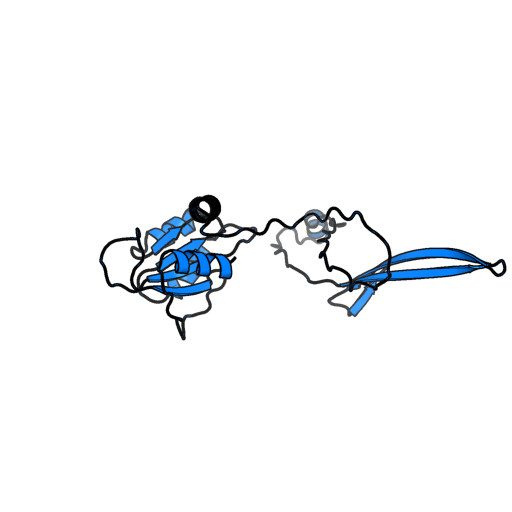.845 1.00 88.06 187 ILE A CA 1
ATOM 1459 C C . ILE A 1 187 ? 30.341 -7.201 -44.961 1.00 88.06 187 ILE A C 1
ATOM 1461 O O . ILE A 1 187 ? 29.800 -6.596 -45.890 1.00 88.06 187 ILE A O 1
ATOM 1465 N N . SER A 1 188 ? 31.658 -7.329 -44.853 1.00 81.81 188 SER A N 1
ATOM 1466 C CA . SER A 1 188 ? 32.641 -6.926 -45.853 1.00 81.81 188 SER A CA 1
ATOM 1467 C C . SER A 1 188 ? 32.554 -7.817 -47.101 1.00 81.81 188 SER A C 1
ATOM 1469 O O . SER A 1 188 ? 32.255 -9.006 -46.991 1.00 81.81 188 SER A O 1
ATOM 1471 N N . PRO A 1 189 ? 32.918 -7.314 -48.295 1.00 80.81 189 PRO A N 1
ATOM 1472 C CA . PRO A 1 189 ? 33.115 -8.151 -49.482 1.00 80.81 189 PRO A CA 1
ATOM 1473 C C . PRO A 1 189 ? 34.122 -9.303 -49.287 1.00 80.81 189 PRO A C 1
ATOM 1475 O O . PRO A 1 189 ? 34.140 -10.228 -50.094 1.00 80.81 189 PRO A O 1
ATOM 1478 N N . GLY A 1 190 ? 34.969 -9.233 -48.251 1.00 83.88 190 GLY A N 1
ATOM 1479 C CA . GLY A 1 190 ? 35.910 -10.280 -47.838 1.00 83.88 190 GLY A CA 1
ATOM 1480 C C . GLY A 1 190 ? 35.373 -11.272 -46.796 1.00 83.88 190 GLY A C 1
ATOM 1481 O O . GLY A 1 190 ? 36.173 -12.012 -46.238 1.00 83.88 190 GLY A O 1
ATOM 1482 N N . ASP A 1 191 ? 34.062 -11.278 -46.533 1.00 75.88 191 ASP A N 1
ATOM 1483 C CA . ASP A 1 191 ? 33.370 -12.163 -45.573 1.00 75.88 191 ASP A CA 1
ATOM 1484 C C . ASP A 1 191 ? 33.704 -11.908 -44.087 1.00 75.88 191 ASP A C 1
ATOM 1486 O O . ASP A 1 191 ? 33.408 -12.709 -43.203 1.00 75.88 191 ASP A O 1
ATOM 1490 N N . GLU A 1 192 ? 34.292 -10.749 -43.786 1.00 76.88 192 GLU A N 1
ATOM 1491 C CA . GLU A 1 192 ? 34.468 -10.265 -42.414 1.00 76.88 192 GLU A CA 1
ATOM 1492 C C . GLU A 1 192 ? 33.193 -9.555 -41.939 1.00 76.88 192 GLU A C 1
ATOM 1494 O O . GLU A 1 192 ? 32.679 -8.679 -42.635 1.00 76.88 192 GLU A O 1
ATOM 1499 N N . ALA A 1 193 ? 32.686 -9.913 -40.756 1.00 79.31 193 ALA A N 1
ATOM 1500 C CA . ALA A 1 193 ? 31.484 -9.320 -40.175 1.00 79.31 193 ALA A CA 1
ATOM 1501 C C . ALA A 1 193 ? 31.819 -8.447 -38.956 1.00 79.31 193 ALA A C 1
ATOM 1503 O O . ALA A 1 193 ? 32.424 -8.919 -37.994 1.00 79.31 193 ALA A O 1
ATOM 1504 N N . GLU A 1 194 ? 31.374 -7.193 -38.970 1.00 82.44 194 GLU A N 1
ATOM 1505 C CA . GLU A 1 194 ? 31.411 -6.289 -37.819 1.00 82.44 194 GLU A CA 1
ATOM 1506 C C . GLU A 1 194 ? 30.031 -6.247 -37.158 1.00 82.44 194 GLU A C 1
ATOM 1508 O O . GLU A 1 194 ? 29.028 -6.026 -37.833 1.00 82.44 194 GLU A O 1
ATOM 1513 N N . PHE A 1 195 ? 29.962 -6.473 -35.846 1.00 84.19 195 PHE A N 1
ATOM 1514 C CA . PHE A 1 195 ? 28.706 -6.457 -35.096 1.00 84.19 195 PHE A CA 1
ATOM 1515 C C . PHE A 1 195 ? 28.521 -5.132 -34.349 1.00 84.19 195 PHE A C 1
ATOM 1517 O O . PHE A 1 195 ? 29.432 -4.673 -33.662 1.00 84.19 195 PHE A O 1
ATOM 1524 N N . GLY A 1 196 ? 27.319 -4.562 -34.440 1.00 85.25 196 GLY A N 1
ATOM 1525 C CA . GLY A 1 196 ? 26.898 -3.372 -33.710 1.00 85.25 196 GLY A CA 1
ATOM 1526 C C . GLY A 1 196 ? 25.604 -3.604 -32.932 1.00 85.25 196 GLY A C 1
ATOM 1527 O O . GLY A 1 196 ? 24.684 -4.281 -33.400 1.00 85.25 196 GLY A O 1
ATOM 1528 N N . GLU A 1 197 ? 25.529 -3.008 -31.745 1.00 86.38 197 GLU A N 1
ATOM 1529 C CA . GLU A 1 197 ? 24.329 -2.956 -30.913 1.00 86.38 197 GLU A CA 1
ATOM 1530 C C . GLU A 1 197 ? 24.037 -1.504 -30.527 1.00 86.38 197 GLU A C 1
ATOM 1532 O O . GLU A 1 197 ? 24.925 -0.775 -30.084 1.00 86.38 197 GLU A O 1
ATOM 1537 N N . TRP A 1 198 ? 22.780 -1.096 -30.686 1.00 81.06 198 TRP A N 1
ATOM 1538 C CA . TRP A 1 198 ? 22.268 0.208 -30.284 1.00 81.06 198 TRP A CA 1
ATOM 1539 C C . TRP A 1 198 ? 21.055 0.022 -29.384 1.00 81.06 198 TRP A C 1
ATOM 1541 O O . TRP A 1 198 ? 20.182 -0.799 -29.663 1.00 81.06 198 TRP A O 1
ATOM 1551 N N . LEU A 1 199 ? 20.981 0.813 -28.321 1.00 81.50 199 LEU A N 1
ATOM 1552 C CA . LEU A 1 199 ? 19.800 0.906 -27.473 1.00 81.50 199 LEU A CA 1
ATOM 1553 C C . LEU A 1 199 ? 19.081 2.208 -27.813 1.00 81.50 199 LEU A C 1
ATOM 1555 O O . LEU A 1 199 ? 19.685 3.274 -27.743 1.00 81.50 199 LEU A O 1
ATOM 1559 N N . VAL A 1 200 ? 17.809 2.115 -28.187 1.00 81.69 200 VAL A N 1
ATOM 1560 C CA . VAL A 1 200 ? 16.979 3.257 -28.583 1.00 81.69 200 VAL A CA 1
ATOM 1561 C C . VAL A 1 200 ? 15.837 3.398 -27.588 1.00 81.69 200 VAL A C 1
ATOM 1563 O O . VAL A 1 200 ? 15.085 2.447 -27.370 1.00 81.69 200 VAL A O 1
ATOM 1566 N N . LEU A 1 201 ? 15.704 4.574 -26.980 1.00 80.44 201 LEU A N 1
ATOM 1567 C CA . LEU A 1 201 ? 14.604 4.877 -26.068 1.00 80.44 201 LEU A CA 1
ATOM 1568 C C . LEU A 1 201 ? 13.436 5.467 -26.867 1.00 80.44 201 LEU A C 1
ATOM 1570 O O . LEU A 1 201 ? 13.605 6.417 -27.630 1.00 80.44 201 LEU A O 1
ATOM 1574 N N . GLU A 1 202 ? 12.244 4.906 -26.697 1.00 79.00 202 GLU A N 1
ATOM 1575 C CA . GLU A 1 202 ? 11.027 5.466 -27.282 1.00 79.00 202 GLU A CA 1
ATOM 1576 C C . GLU A 1 202 ? 10.499 6.619 -26.419 1.00 79.00 202 GLU A C 1
ATOM 1578 O O . GLU A 1 202 ? 10.290 6.443 -25.218 1.00 79.00 202 GLU A O 1
ATOM 1583 N N . ASP A 1 203 ? 10.253 7.786 -27.029 1.00 74.06 203 ASP A N 1
ATOM 1584 C CA . ASP A 1 203 ? 9.564 8.896 -26.364 1.00 74.06 203 ASP A CA 1
ATOM 1585 C C . ASP A 1 203 ? 8.062 8.560 -26.230 1.00 74.06 203 ASP A C 1
ATOM 1587 O O . ASP A 1 203 ? 7.349 8.516 -27.248 1.00 74.06 203 ASP A O 1
ATOM 1591 N N . PRO A 1 204 ? 7.549 8.365 -24.995 1.00 67.25 204 PRO A N 1
ATOM 1592 C CA . PRO A 1 204 ? 6.163 7.967 -24.765 1.00 67.25 204 PRO A CA 1
ATOM 1593 C C . PRO A 1 204 ? 5.147 9.061 -25.134 1.00 67.25 204 PRO A C 1
ATOM 1595 O O . PRO A 1 204 ? 3.969 8.757 -25.329 1.00 67.25 204 PRO A O 1
ATOM 1598 N N . TRP A 1 205 ? 5.568 10.323 -25.256 1.00 70.38 205 TRP A N 1
ATOM 1599 C CA . TRP A 1 205 ? 4.689 11.451 -25.567 1.00 70.38 205 TRP A CA 1
ATOM 1600 C C . TRP A 1 205 ? 4.717 11.840 -27.042 1.00 70.38 205 TRP A C 1
ATOM 1602 O O . TRP A 1 205 ? 3.671 12.167 -27.606 1.00 70.38 205 TRP A O 1
ATOM 1612 N N . ALA A 1 206 ? 5.883 11.797 -27.689 1.00 69.12 206 ALA A N 1
ATOM 1613 C CA . ALA A 1 206 ? 6.009 12.202 -29.088 1.00 69.12 206 ALA A CA 1
ATOM 1614 C C . ALA A 1 206 ? 5.814 11.058 -30.096 1.00 69.12 206 ALA A C 1
ATOM 1616 O O . ALA A 1 206 ? 5.679 11.346 -31.289 1.00 69.12 206 ALA A O 1
ATOM 1617 N N . ARG A 1 207 ? 5.800 9.784 -29.654 1.00 60.75 207 ARG A N 1
ATOM 1618 C CA . ARG A 1 207 ? 5.877 8.592 -30.531 1.00 60.75 207 ARG A CA 1
ATOM 1619 C C . ARG A 1 207 ? 7.025 8.702 -31.540 1.00 60.75 207 ARG A C 1
ATOM 1621 O O . ARG A 1 207 ? 6.869 8.416 -32.729 1.00 60.75 207 ARG A O 1
ATOM 1628 N N . LYS A 1 208 ? 8.166 9.199 -31.072 1.00 63.16 208 LYS A N 1
ATOM 1629 C CA . LYS A 1 208 ? 9.393 9.350 -31.855 1.00 63.16 208 LYS A CA 1
ATOM 1630 C C . LYS A 1 208 ? 10.497 8.534 -31.199 1.00 63.16 208 LYS A C 1
ATOM 1632 O O . LYS A 1 208 ? 10.500 8.341 -29.987 1.00 63.16 208 LYS A O 1
ATOM 1637 N N . LEU A 1 209 ? 11.411 8.049 -32.029 1.00 58.25 209 LEU A N 1
ATOM 1638 C CA . LEU A 1 209 ? 12.621 7.369 -31.588 1.00 58.25 209 LEU A CA 1
ATOM 1639 C C . LEU A 1 209 ? 13.748 8.400 -31.554 1.00 58.25 209 LEU A C 1
ATOM 1641 O O . LEU A 1 209 ? 14.003 9.045 -32.575 1.00 58.25 209 LEU A O 1
ATOM 1645 N N . GLU A 1 210 ? 14.401 8.551 -30.404 1.00 59.88 210 GLU A N 1
ATOM 1646 C CA . GLU A 1 210 ? 15.627 9.343 -30.272 1.00 59.88 210 GLU A CA 1
ATOM 1647 C C . GLU A 1 210 ? 16.813 8.421 -29.956 1.00 59.88 210 GLU A C 1
ATOM 1649 O O . GLU A 1 210 ? 16.662 7.406 -29.271 1.00 59.88 210 GLU A O 1
ATOM 1654 N N . ILE A 1 211 ? 17.972 8.755 -30.533 1.00 51.69 211 ILE A N 1
ATOM 1655 C CA . ILE A 1 211 ? 19.231 7.993 -30.458 1.00 51.69 211 ILE A CA 1
ATOM 1656 C C . ILE A 1 211 ? 20.157 8.656 -29.441 1.00 51.69 211 ILE A C 1
ATOM 1658 O O . ILE A 1 211 ? 20.307 9.897 -29.524 1.00 51.69 211 ILE A O 1
#

Sequence (211 aa):
MDGTVRDLLYLRGLRLSPSEGLPEIIGFRCLGMAEKIPDILGETGALVHIWHVSSEMLPVSAAEAERWLVDASSGRHWILSEREFEESAIDLLISSAQVELWQPDKLARWIGEAVLSGDLLTERPEQMSSESEEVGEIEPPQNSVVRTVLSSKIDLDEWLIQRGMDHVETTPILLQATIWAVKGSLISPGDEAEFGEWLVLEDPWARKLEI

pLDDT: mean 75.92, std 16.55, range [30.23, 95.25]

Foldseek 3Di:
DLVLVVLLCVLVVWDFDADPPADDQVQKDWSHWGQDDPPDDDDRGWIETEIEGDDDDDAAELVSLVSCVVRPDDAAYEYHYCGHHDPNSVCSQVVPVRYDYDYNVRNVVSSVVCVVVVVDDDDDPPPPPDPDDDDDDPPDPPPPVPPDDDDDPDDPCVVCVVVVNNPDDDDDDDDDWDKDWDKDWDADPVRDIDIDIDIWIQDPPPRDIDD

Radius of gyration: 25.65 Å; chains: 1; bounding box: 56×63×72 Å

Secondary structure (DSSP, 8-state):
-HHHHHHHHHHTT--PBP-TT---BTTBEEEEEES--TTSSS-TT--EEEEEE---SSPBPHHHHHHHHHHSPSSEEEEEESS-B-HHHHHHHHHSTTEEEE-HHHHHHHHHHHHHHTSS------------------PPP------PPPPPSS-HHHHHHHTT-TT-----------EEEEEEEEE-TTS-EEEEEEEEEEETTTTEEE-